Protein 8DA5 (pdb70)

Solvent-accessible surface area: 13567 Å² total

GO terms:
  GO:0005576 extracellular region (C, EXP)
  GO:0141129 symbiont-mediated suppression of host signal transduction pathway via antagonism of host cell surface receptor (P, EXP)

Foldseek 3Di:
DPDPLVVLLVVLLVVLVVLPQDDPVRSVVLVVVVCPSSCRNVSSVVSVVVSVVRPDD/DPVCDPLLVVLLVVLVVLPQDDPVRSVVLVVVVCDVVCSVVSSVVSVVSVVRDDD/DVPDLVVLLVVLVVLLVPLPQDDPVLPLSVVCVVDVVCSVVSSVVSVVSVVRDDD/DPVVLVVLLVVLVVLLVPLPQDDPVLPLSVVCNVDVVCSVVSSVPSCSVVRDPD

B-factor: mean 20.77, std 9.75, range [9.31, 71.79]

Nearest PDB structures (foldseek):
  8da5-assembly1_A  TM=1.018E+00  e=1.956E-06  Staphylococcus aureus
  8da4-assembly1_A  TM=9.895E-01  e=5.343E-06  Staphylococcus aureus
  4zmd-assembly2_B  TM=9.579E-01  e=7.637E-05  Staphylococcus aureus
  8da8-assembly1_B  TM=8.697E-01  e=1.089E-04  synthetic construct
  8da9-assembly1_B  TM=8.741E-01  e=1.379E-04  synthetic construct

Sequence (221 aa):
VDNKFNKEFQNAIYEILHLPNLNEEQRNAFFQSLDDPSQSANLLAEAKKLNDAQAPKVDNFNKEFQNAIYEILHLPNLNEEQRNAFFQSLDDPSQSSANLLAEAKLNDAQAPKAVDNFNKEEFSVAGREEIITLPNLNDPQAFVMSLWDDPSQSSANLLLAEEAKLNDAQAPKVDNKFNKEFSVAGREIITLPNLNDPQAFVMSLWDDPSQSSANLLAEALNDAQAPK

Radius of gyration: 21.19 Å; Cα contacts (8 Å, |Δi|>4): 226; chains: 4; bounding box: 45×52×79 Å

CATH classification: 1.20.5.420

Structure (mmCIF, N/CA/C/O backbone):
data_8DA5
#
_entry.id   8DA5
#
_cell.length_a   38.612
_cell.length_b   41.153
_cell.length_c   160.108
_cell.angle_alpha   90.000
_cell.angle_beta   90.000
_cell.angle_gamma   90.000
#
_symmetry.space_group_name_H-M   'P 21 21 21'
#
loop_
_entity.id
_entity.type
_entity.pdbx_description
1 polymer 'Immunoglobulin G-binding protein A'
2 polymer 'Immunoglobulin G-binding protein A'
3 polymer 'affibody LL1.FIVM'
4 polymer 'affibody LL1.FIVM'
5 non-polymer GLYCEROL
6 water water
#
loop_
_atom_site.group_PDB
_atom_site.id
_atom_site.type_symbol
_atom_site.label_atom_id
_atom_site.label_alt_id
_atom_site.label_comp_id
_atom_site.label_asym_id
_atom_site.label_entity_id
_atom_site.label_seq_id
_atom_site.pdbx_PDB_ins_code
_atom_site.Cartn_x
_atom_site.Cartn_y
_atom_site.Cartn_z
_atom_site.occupancy
_atom_site.B_iso_or_equiv
_atom_site.auth_seq_id
_atom_site.auth_comp_id
_atom_site.auth_asym_id
_atom_site.auth_atom_id
_atom_site.pdbx_PDB_model_num
ATOM 18 N N . VAL A 1 2 ? 24.74990 -3.02100 58.26498 1.000 35.13577 1 VAL A N 1
ATOM 19 C CA . VAL A 1 2 ? 24.77158 -1.81618 57.44617 1.000 40.67021 1 VAL A CA 1
ATOM 20 C C . VAL A 1 2 ? 23.79964 -1.96107 56.29116 1.000 38.44076 1 VAL A C 1
ATOM 21 O O . VAL A 1 2 ? 23.41214 -0.97366 55.68200 1.000 43.98749 1 VAL A O 1
ATOM 34 N N . ASP A 1 3 ? 23.40928 -3.19810 55.99757 1.000 31.85285 2 ASP A N 1
ATOM 35 C CA . ASP A 1 3 ? 22.47363 -3.45450 54.91801 1.000 34.34400 2 ASP A CA 1
ATOM 36 C C . ASP A 1 3 ? 21.11312 -3.87025 55.44385 1.000 28.98118 2 ASP A C 1
ATOM 37 O O . ASP A 1 3 ? 20.30903 -4.44607 54.68166 1.000 29.58954 2 ASP A O 1
ATOM 46 N N . ASN A 1 4 ? 20.82711 -3.60058 56.73730 1.000 18.70442 3 ASN A N 1
ATOM 47 C CA . ASN A 1 4 ? 19.47085 -3.91210 57.14279 1.000 17.92919 3 ASN A CA 1
ATOM 48 C C . ASN A 1 4 ? 18.47808 -2.88911 56.59432 1.000 16.43065 3 ASN A C 1
ATOM 49 O O . ASN A 1 4 ? 18.85780 -1.89885 55.93388 1.000 17.13276 3 ASN A O 1
ATOM 60 N N . LYS A 1 5 ? 17.19254 -3.12936 56.88365 1.000 17.95140 4 LYS A N 1
ATOM 61 C CA . LYS A 1 5 ? 16.13552 -2.25432 56.36282 1.000 19.03679 4 LYS A CA 1
ATOM 62 C C . LYS A 1 5 ? 16.30963 -0.80977 56.83713 1.000 15.89877 4 LYS A C 1
ATOM 63 O O . LYS A 1 5 ? 16.17610 0.13739 56.03363 1.000 16.54426 4 LYS A O 1
ATOM 82 N N . PHE A 1 6 ? 16.62978 -0.62859 58.12138 1.000 15.26535 5 PHE A N 1
ATOM 83 C CA . PHE A 1 6 ? 16.74397 0.70243 58.68929 1.000 14.90851 5 PHE A CA 1
ATOM 84 C C . PHE A 1 6 ? 17.79233 1.48903 57.92728 1.000 13.44923 5 PHE A C 1
ATOM 85 O O . PHE A 1 6 ? 17.57435 2.62411 57.52549 1.000 13.25384 5 PHE A O 1
ATOM 102 N N . ASN A 1 7 ? 18.96447 0.86692 57.75225 1.000 12.83896 6 ASN A N 1
ATOM 103 C CA . ASN A 1 7 ? 20.08722 1.57966 57.15827 1.000 12.71314 6 ASN A CA 1
ATOM 104 C C . ASN A 1 7 ? 19.92708 1.75463 55.64941 1.000 11.76439 6 ASN A C 1
ATOM 105 O O . ASN A 1 7 ? 20.30114 2.80558 55.08596 1.000 12.49273 6 ASN A O 1
ATOM 116 N N . LYS A 1 8 ? 19.40443 0.75390 54.98167 1.000 12.92254 7 LYS A N 1
ATOM 117 C CA . LYS A 1 8 ? 19.13917 0.90433 53.55728 1.000 14.14091 7 LYS A CA 1
ATOM 118 C C . LYS A 1 8 ? 18.12206 1.98986 53.31193 1.000 13.51888 7 LYS A C 1
ATOM 119 O O . LYS A 1 8 ? 18.25966 2.80026 52.36598 1.000 14.24883 7 LYS A O 1
ATOM 138 N N . GLU A 1 9 ? 17.06703 2.05787 54.14004 1.000 14.21553 8 GLU A N 1
ATOM 139 C CA . GLU A 1 9 ? 16.05004 3.08844 53.95407 1.000 14.29272 8 GLU A CA 1
ATOM 140 C C . GLU A 1 9 ? 16.62738 4.48313 54.20417 1.000 12.42318 8 GLU A C 1
ATOM 141 O O . GLU A 1 9 ? 16.29191 5.44022 53.49038 1.000 13.37406 8 GLU A O 1
ATOM 153 N N . PHE A 1 10 ? 17.53060 4.60816 55.17384 1.000 12.19902 9 PHE A N 1
ATOM 154 C CA . PHE A 1 10 ? 18.17613 5.88074 55.46021 1.000 11.60624 9 PHE A CA 1
ATOM 155 C C . PHE A 1 10 ? 19.04404 6.33353 54.25192 1.000 10.97616 9 PHE A C 1
ATOM 156 O O . PHE A 1 10 ? 18.92364 7.43831 53.74447 1.000 10.98710 9 PHE A O 1
ATOM 173 N N . GLN A 1 11 ? 19.91643 5.42850 53.80339 1.000 11.04269 10 GLN A N 1
ATOM 174 C CA . GLN A 1 11 ? 20.77838 5.77751 52.67322 1.000 11.13946 10 GLN A CA 1
ATOM 175 C C . GLN A 1 11 ? 19.96397 6.08612 51.42075 1.000 11.14803 10 GLN A C 1
ATOM 176 O O . GLN A 1 11 ? 20.30364 7.00855 50.65057 1.000 11.61504 10 GLN A O 1
ATOM 190 N N . ASN A 1 12 ? 18.95659 5.26164 51.17852 1.000 11.58080 11 ASN A N 1
ATOM 191 C CA . ASN A 1 12 ? 18.12171 5.47938 49.98142 1.000 11.88261 11 ASN A CA 1
ATOM 192 C C . ASN A 1 12 ? 17.36147 6.79640 50.06023 1.000 10.95695 11 ASN A C 1
ATOM 193 O O . ASN A 1 12 ? 17.21356 7.48145 49.05946 1.000 11.63260 11 ASN A O 1
ATOM 204 N N . ALA A 1 13 ? 16.88321 7.17515 51.25690 1.000 11.66626 12 ALA A N 1
ATOM 205 C CA . ALA A 1 13 ? 16.16740 8.43567 51.38503 1.000 11.36547 12 ALA A CA 1
ATOM 206 C C . ALA A 1 13 ? 17.08098 9.62335 51.10257 1.000 10.41114 12 ALA A C 1
ATOM 207 O O . ALA A 1 13 ? 16.68348 10.57164 50.41277 1.000 11.52762 12 ALA A O 1
ATOM 214 N N . ILE A 1 14 ? 18.33090 9.58682 51.64844 1.000 10.73098 13 ILE A N 1
ATOM 215 C CA . ILE A 1 14 ? 19.27603 10.64645 51.34172 1.000 10.34226 13 ILE A CA 1
ATOM 216 C C . ILE A 1 14 ? 19.42740 10.76890 49.82340 1.000 10.28323 13 ILE A C 1
ATOM 217 O O . ILE A 1 14 ? 19.34887 11.85574 49.22740 1.000 11.55372 13 ILE A O 1
ATOM 233 N N . TYR A 1 15 ? 19.74774 9.65371 49.18970 1.000 10.48027 14 TYR A N 1
ATOM 234 C CA . TYR A 1 15 ? 20.07033 9.65158 47.76008 1.000 10.30072 14 TYR A CA 1
ATOM 235 C C . TYR A 1 15 ? 18.88021 10.09730 46.91878 1.000 11.11347 14 TYR A C 1
ATOM 236 O O . TYR A 1 15 ? 19.03405 10.91726 45.97120 1.000 11.82139 14 TYR A O 1
ATOM 254 N N . GLU A 1 16 ? 17.71098 9.54490 47.20304 1.000 11.25481 15 GLU A N 1
ATOM 255 C CA . GLU A 1 16 ? 16.53672 9.84498 46.38520 1.000 11.10315 15 GLU A CA 1
ATOM 256 C C . GLU A 1 16 ? 16.00110 11.24000 46.62114 1.000 11.84001 15 GLU A C 1
ATOM 257 O O . GLU A 1 16 ? 15.57580 11.91914 45.66849 1.000 12.79763 15 GLU A O 1
ATOM 269 N N . ILE A 1 17 ? 16.06326 11.74308 47.85470 1.000 10.93094 16 ILE A N 1
ATOM 270 C CA . ILE A 1 17 ? 15.64189 13.09889 48.12478 1.000 10.98946 16 ILE A CA 1
ATOM 271 C C . ILE A 1 17 ? 16.55122 14.09291 47.41433 1.000 11.94088 16 ILE A C 1
ATOM 272 O O . ILE A 1 17 ? 16.11115 15.11669 46.87086 1.000 12.85867 16 ILE A O 1
ATOM 288 N N . LEU A 1 18 ? 17.85990 13.78409 47.36559 1.000 11.96593 17 LEU A N 1
ATOM 289 C CA . LEU A 1 18 ? 18.80322 14.62369 46.67268 1.000 12.62708 17 LEU A CA 1
ATOM 290 C C . LEU A 1 18 ? 18.44232 14.74393 45.19153 1.000 12.02037 17 LEU A C 1
ATOM 291 O O . LEU A 1 18 ? 18.66907 15.78773 44.60985 1.000 13.89867 17 LEU A O 1
ATOM 307 N N . HIS A 1 19 ? 17.86574 13.67502 44.58476 1.000 12.68212 18 HIS A N 1
ATOM 308 C CA . HIS A 1 19 ? 17.45657 13.66577 43.19133 1.000 13.42378 18 HIS A CA 1
ATOM 309 C C . HIS A 1 19 ? 16.19105 14.41776 42.88977 1.000 16.25029 18 HIS A C 1
ATOM 310 O O . HIS A 1 19 ? 16.05257 14.88654 41.76806 1.000 18.04600 18 HIS A O 1
ATOM 324 N N . LEU A 1 20 ? 15.22194 14.52238 43.79649 1.000 12.27539 19 LEU A N 1
ATOM 325 C CA . LEU A 1 20 ? 13.88732 15.01449 43.46415 1.000 11.84176 19 LEU A CA 1
ATOM 326 C C . LEU A 1 20 ? 13.94136 16.41784 42.88434 1.000 12.38273 19 LEU A C 1
ATOM 327 O O . LEU A 1 20 ? 14.37752 17.32888 43.54759 1.000 13.37477 19 LEU A O 1
ATOM 343 N N . PRO A 1 21 ? 13.54360 16.63722 41.62551 1.000 12.04745 20 PRO A N 1
ATOM 344 C CA . PRO A 1 21 ? 13.87185 17.92255 41.00003 1.000 12.38987 20 PRO A CA 1
ATOM 345 C C . PRO A 1 21 ? 12.95197 19.04458 41.43697 1.000 11.62372 20 PRO A C 1
ATOM 346 O O . PRO A 1 21 ? 13.31871 20.20546 41.34164 1.000 13.17010 20 PRO A O 1
ATOM 357 N N . ASN A 1 22 ? 11.76276 18.74742 41.96089 1.000 11.49261 21 ASN A N 1
ATOM 358 C CA . ASN A 1 22 ? 10.73252 19.74733 42.19892 1.000 10.65500 21 ASN A CA 1
ATOM 359 C C . ASN A 1 22 ? 10.64934 20.15424 43.67371 1.000 11.45203 21 ASN A C 1
ATOM 360 O O . ASN A 1 22 ? 9.73917 20.86383 44.06689 1.000 13.65102 21 ASN A O 1
ATOM 371 N N . LEU A 1 23 ? 11.61593 19.77623 44.48634 1.000 12.63233 22 LEU A N 1
ATOM 372 C CA . LEU A 1 23 ? 11.78327 20.38965 45.77873 1.000 11.96427 22 LEU A CA 1
ATOM 373 C C . LEU A 1 23 ? 12.54483 21.68384 45.60259 1.000 12.08294 22 LEU A C 1
ATOM 374 O O . LEU A 1 23 ? 13.48837 21.74885 44.81417 1.000 12.38666 22 LEU A O 1
ATOM 390 N N . ASN A 1 24 ? 12.13719 22.70996 46.35163 1.000 11.85948 23 ASN A N 1
ATOM 391 C CA . ASN A 1 24 ? 12.92884 23.92311 46.45674 1.000 11.99574 23 ASN A CA 1
ATOM 392 C C . ASN A 1 24 ? 14.07807 23.71475 47.45465 1.000 11.84572 23 ASN A C 1
ATOM 393 O O . ASN A 1 24 ? 14.20147 22.66652 48.09677 1.000 11.49597 23 ASN A O 1
ATOM 404 N N . GLU A 1 25 ? 14.95542 24.70316 47.53178 1.000 12.29151 24 GLU A N 1
ATOM 405 C CA . GLU A 1 25 ? 16.18679 24.55427 48.30956 1.000 13.04511 24 GLU A CA 1
ATOM 406 C C . GLU A 1 25 ? 15.89457 24.37139 49.79610 1.000 12.31059 24 GLU A C 1
ATOM 407 O O . GLU A 1 25 ? 16.48803 23.51993 50.45619 1.000 11.68084 24 GLU A O 1
ATOM 419 N N . GLU A 1 26 ? 14.99579 25.18292 50.31456 1.000 12.12623 25 GLU A N 1
ATOM 420 C CA . GLU A 1 26 ? 14.63861 25.10868 51.72171 1.000 11.86054 25 GLU A CA 1
ATOM 421 C C . GLU A 1 26 ? 13.98045 23.77086 52.07494 1.000 10.90390 25 GLU A C 1
ATOM 422 O O . GLU A 1 26 ? 14.29378 23.14981 53.09848 1.000 11.60004 25 GLU A O 1
ATOM 434 N N . GLN A 1 27 ? 13.09775 23.28649 51.22447 1.000 10.80009 26 GLN A N 1
ATOM 435 C CA . GLN A 1 27 ? 12.39649 22.03595 51.46577 1.000 10.80737 26 GLN A CA 1
ATOM 436 C C . GLN A 1 27 ? 13.37559 20.89164 51.45130 1.000 10.06668 26 GLN A C 1
ATOM 437 O O . GLN A 1 27 ? 13.27522 19.99341 52.29247 1.000 10.70986 26 GLN A O 1
ATOM 451 N N . ARG A 1 28 ? 14.26499 20.87544 50.46925 1.000 9.77684 27 ARG A N 1
ATOM 452 C CA . ARG A 1 28 ? 15.24384 19.82101 50.39412 1.000 9.73790 27 ARG A CA 1
ATOM 453 C C . ARG A 1 28 ? 16.08206 19.79460 51.68055 1.000 10.21634 27 ARG A C 1
ATOM 454 O O . ARG A 1 28 ? 16.36062 18.72127 52.23828 1.000 10.42589 27 ARG A O 1
ATOM 475 N N . ASN A 1 29 ? 16.57476 20.95846 52.08307 1.000 10.22114 28 ASN A N 1
ATOM 476 C CA . ASN A 1 29 ? 17.38398 21.03663 53.30655 1.000 10.92829 28 ASN A CA 1
ATOM 477 C C . ASN A 1 29 ? 16.61641 20.57035 54.51890 1.000 10.93891 28 ASN A C 1
ATOM 478 O O . ASN A 1 29 ? 17.18783 19.90783 55.38025 1.000 10.93587 28 ASN A O 1
ATOM 489 N N . ALA A 1 30 ? 15.33418 20.90066 54.61835 1.000 10.97501 29 ALA A N 1
ATOM 490 C CA . ALA A 1 30 ? 14.51131 20.45786 55.74073 1.000 11.25448 29 ALA A CA 1
ATOM 491 C C . ALA A 1 30 ? 14.40303 18.94953 55.75731 1.000 10.32241 29 ALA A C 1
ATOM 492 O O . ALA A 1 30 ? 14.45157 18.34645 56.84367 1.000 11.86030 29 ALA A O 1
ATOM 499 N N . PHE A 1 31 ? 14.17857 18.30298 54.61031 1.000 10.43555 30 PHE A N 1
ATOM 500 C CA . PHE A 1 31 ? 14.13566 16.84996 54.58889 1.000 10.34886 30 PHE A CA 1
ATOM 501 C C . PHE A 1 31 ? 15.46833 16.28022 55.05024 1.000 10.03783 30 PHE A C 1
ATOM 502 O O . PHE A 1 31 ? 15.50171 15.30566 55.80413 1.000 11.11685 30 PHE A O 1
ATOM 519 N N . PHE A 1 32 ? 16.60780 16.79506 54.54786 1.000 10.43248 31 PHE A N 1
ATOM 520 C CA . PHE A 1 32 ? 17.90779 16.24287 54.96667 1.000 10.35952 31 PHE A CA 1
ATOM 521 C C . PHE A 1 32 ? 18.07145 16.38629 56.45286 1.000 11.18443 31 PHE A C 1
ATOM 522 O O . PHE A 1 32 ? 18.59188 15.49950 57.12516 1.000 11.36646 31 PHE A O 1
ATOM 539 N N . GLN A 1 33 ? 17.70499 17.53819 57.01339 1.000 11.09068 32 GLN A N 1
ATOM 540 C CA . GLN A 1 33 ? 17.84569 17.72195 58.45628 1.000 11.81508 32 GLN A CA 1
ATOM 541 C C . GLN A 1 33 ? 16.97071 16.77293 59.22412 1.000 12.75307 32 GLN A C 1
ATOM 542 O O . GLN A 1 33 ? 17.38024 16.25399 60.27868 1.000 13.94705 32 GLN A O 1
ATOM 556 N N . SER A 1 34 ? 15.73690 16.56371 58.76895 1.000 12.04823 33 SER A N 1
ATOM 557 C CA . SER A 1 34 ? 14.86702 15.60800 59.40891 1.000 12.64203 33 SER A CA 1
ATOM 558 C C . SER A 1 34 ? 15.43537 14.19520 59.38157 1.000 12.09848 33 SER A C 1
ATOM 559 O O . SER A 1 34 ? 15.30806 13.45272 60.37344 1.000 13.47066 33 SER A O 1
ATOM 567 N N . LEU A 1 35 ? 16.05791 13.78244 58.27277 1.000 11.91931 34 LEU A N 1
ATOM 568 C CA . LEU A 1 35 ? 16.70378 12.48247 58.19127 1.000 12.44115 34 LEU A CA 1
ATOM 569 C C . LEU A 1 35 ? 17.80496 12.35193 59.22808 1.000 12.12421 34 LEU A C 1
ATOM 570 O O . LEU A 1 35 ? 17.94217 11.34042 59.89911 1.000 14.15531 34 LEU A O 1
ATOM 613 N N . ASP A 1 37 ? 18.21457 14.08814 61.99188 1.000 14.90697 36 ASP A N 1
ATOM 614 C CA . ASP A 1 37 ? 17.67414 14.15827 63.36149 1.000 16.68438 36 ASP A CA 1
ATOM 615 C C . ASP A 1 37 ? 17.02269 12.87952 63.76199 1.000 15.61796 36 ASP A C 1
ATOM 616 O O . ASP A 1 37 ? 17.03552 12.53571 64.96877 1.000 18.35272 36 ASP A O 1
ATOM 625 N N . ASP A 1 38 ? 16.38141 12.13792 62.84935 1.000 14.79765 37 ASP A N 1
ATOM 626 C CA . ASP A 1 38 ? 15.69597 10.88856 63.19630 1.000 14.66635 37 ASP A CA 1
ATOM 627 C C . ASP A 1 38 ? 15.74339 9.95071 62.01519 1.000 14.93141 37 ASP A C 1
ATOM 628 O O . ASP A 1 38 ? 14.76698 9.84932 61.23099 1.000 14.83503 37 ASP A O 1
ATOM 637 N N . PRO A 1 39 ? 16.83490 9.18157 61.89470 1.000 14.43946 38 PRO A N 1
ATOM 638 C CA . PRO A 1 39 ? 16.94033 8.26414 60.73618 1.000 15.15539 38 PRO A CA 1
ATOM 639 C C . PRO A 1 39 ? 15.86778 7.19906 60.69731 1.000 13.48172 38 PRO A C 1
ATOM 640 O O . PRO A 1 39 ? 15.61573 6.60361 59.65944 1.000 13.94926 38 PRO A O 1
ATOM 651 N N . SER A 1 40 ? 15.20002 6.88522 61.82024 1.000 13.81977 39 SER A N 1
ATOM 652 C CA . SER A 1 40 ? 14.13052 5.90286 61.82361 1.000 15.27517 39 SER A CA 1
ATOM 653 C C . SER A 1 40 ? 12.95692 6.32491 60.96946 1.000 15.71646 39 SER A C 1
ATOM 654 O O . SER A 1 40 ? 12.15509 5.46549 60.62581 1.000 16.81395 39 SER A O 1
ATOM 662 N N . GLN A 1 41 ? 12.86027 7.61565 60.64570 1.000 14.66505 40 GLN A N 1
ATOM 663 C CA . GLN A 1 41 ? 11.74832 8.13584 59.85808 1.000 15.95411 40 GLN A CA 1
ATOM 664 C C . GLN A 1 41 ? 12.01686 8.19933 58.35347 1.000 14.70454 40 GLN A C 1
ATOM 665 O O . GLN A 1 41 ? 11.21629 8.74580 57.61268 1.000 14.75999 40 GLN A O 1
ATOM 679 N N . SER A 1 42 ? 13.12149 7.57246 57.91135 1.000 14.12212 41 SER A N 1
ATOM 680 C CA . SER A 1 42 ? 13.57897 7.75825 56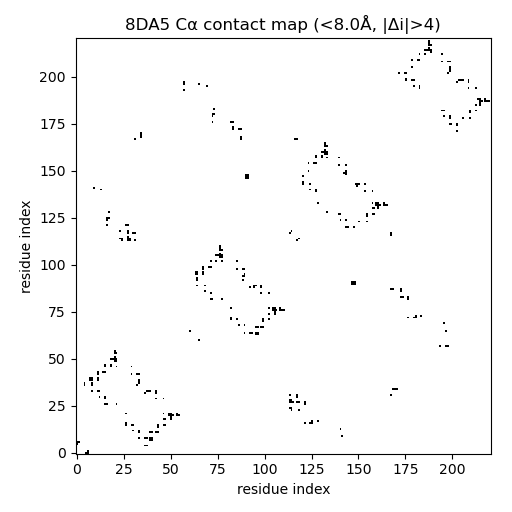.53690 1.000 12.46249 41 SER A CA 1
ATOM 681 C C . SER A 1 42 ? 12.56400 7.36418 55.47900 1.000 12.73732 41 SER A C 1
ATOM 682 O O . SER A 1 42 ? 12.34422 8.11893 54.53224 1.000 13.34806 41 SER A O 1
ATOM 690 N N . ALA A 1 43 ? 11.96036 6.20069 55.59272 1.000 13.92954 42 ALA A N 1
ATOM 691 C CA . ALA A 1 43 ? 11.00598 5.81598 54.57480 1.000 15.82290 42 ALA A CA 1
ATOM 692 C C . ALA A 1 43 ? 9.80060 6.75031 54.53307 1.000 15.80700 42 ALA A C 1
ATOM 693 O O . ALA A 1 43 ? 9.30142 7.11639 53.45010 1.000 15.84476 42 ALA A 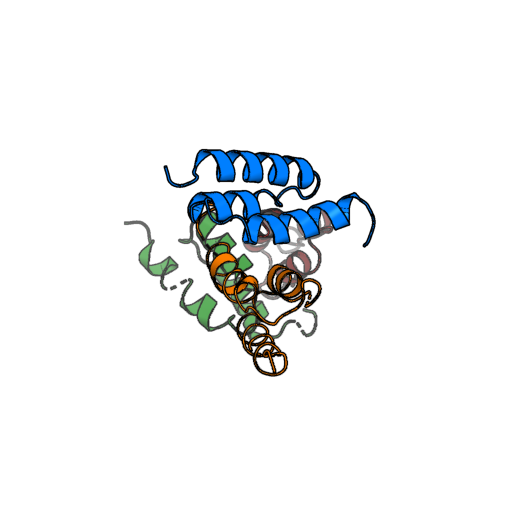O 1
ATOM 700 N N . ASN A 1 44 ? 9.33717 7.17038 55.69993 1.000 15.22009 43 ASN A N 1
ATOM 701 C CA . ASN A 1 44 ? 8.22555 8.09148 55.74927 1.000 16.77095 43 ASN A CA 1
ATOM 702 C C . ASN A 1 44 ? 8.60481 9.44904 55.15404 1.000 14.12022 43 ASN A C 1
ATOM 703 O O . ASN A 1 44 ? 7.81729 10.05131 54.43790 1.000 15.28840 43 ASN A O 1
ATOM 714 N N . LEU A 1 45 ? 9.80000 9.92383 55.44591 1.000 13.16295 44 LEU A N 1
ATOM 715 C CA . LEU A 1 45 ? 10.24026 11.19855 54.92369 1.000 12.32594 44 LEU A CA 1
ATOM 716 C C . LEU A 1 45 ? 10.38423 11.14411 53.40679 1.000 11.84344 44 LEU A C 1
ATOM 717 O O . LEU A 1 45 ? 10.02974 12.08858 52.70252 1.000 12.45630 44 LEU A O 1
ATOM 733 N N . LEU A 1 46 ? 10.94673 10.08065 52.86666 1.000 12.40750 45 LEU A N 1
ATOM 734 C CA . LEU A 1 46 ? 11.03731 9.91903 51.43383 1.000 11.95624 45 LEU A CA 1
ATOM 735 C C . LEU A 1 46 ? 9.65390 9.91172 50.79423 1.000 12.48435 45 LEU A C 1
ATOM 736 O O . LEU A 1 46 ? 9.43801 10.53860 49.74373 1.000 12.58178 45 LEU A O 1
ATOM 752 N N . ALA A 1 47 ? 8.72551 9.18154 51.39790 1.000 12.86888 46 ALA A N 1
ATOM 753 C CA . ALA A 1 47 ? 7.39628 9.14769 50.81503 1.000 13.98710 46 ALA A CA 1
ATOM 754 C C . ALA A 1 47 ? 6.76670 10.53657 50.75659 1.000 14.28655 46 ALA A C 1
ATOM 755 O O . ALA A 1 47 ? 6.11431 10.91660 49.77213 1.000 14.54587 46 ALA A O 1
ATOM 762 N N . GLU A 1 48 ? 6.93732 11.30521 51.82419 1.000 13.26184 47 GLU A N 1
ATOM 763 C CA . GLU A 1 48 ? 6.43714 12.67029 51.93016 1.000 13.99777 47 GLU A CA 1
ATOM 764 C C . GLU A 1 48 ? 7.08177 13.53516 50.86495 1.000 12.49216 47 GLU A C 1
ATOM 765 O O . GLU A 1 48 ? 6.42571 14.31945 50.17007 1.000 13.02052 47 GLU A O 1
ATOM 777 N N . ALA A 1 49 ? 8.40788 13.42421 50.72581 1.000 11.47787 48 ALA A N 1
ATOM 778 C CA . ALA A 1 49 ? 9.12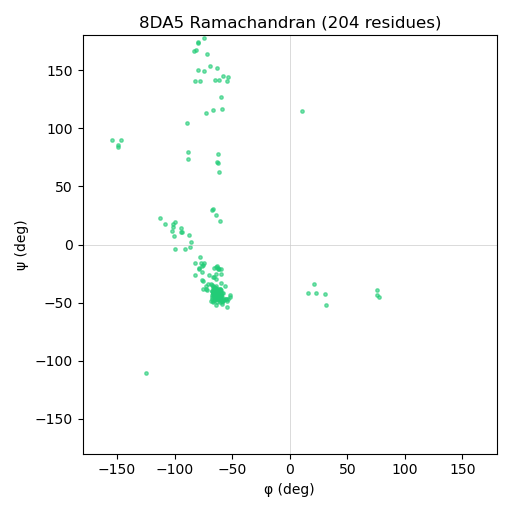323 14.21479 49.74290 1.000 11.79702 48 ALA A CA 1
ATOM 779 C C . ALA A 1 49 ? 8.69908 13.89819 48.30953 1.000 11.34969 48 ALA A C 1
ATOM 780 O O . ALA A 1 49 ? 8.63986 14.81885 47.45738 1.000 12.12972 48 ALA A O 1
ATOM 787 N N . LYS A 1 50 ? 8.51674 12.63501 48.00387 1.000 12.47569 49 LYS A N 1
ATOM 788 C CA . LYS A 1 50 ? 8.07718 12.25081 46.66204 1.000 13.12231 49 LYS A CA 1
ATOM 789 C C . LYS A 1 50 ? 6.70204 12.81661 46.32013 1.000 13.27997 49 LYS A C 1
ATOM 790 O O . LYS A 1 50 ? 6.51526 13.29045 45.18626 1.000 14.07625 49 LYS A O 1
ATOM 809 N N . LYS A 1 51 ? 5.78266 12.79999 47.27947 1.000 12.84974 50 LYS A N 1
ATOM 810 C CA . LYS A 1 51 ? 4.47982 13.38706 47.03789 1.000 13.59046 50 LYS A CA 1
ATOM 811 C C . LYS A 1 51 ? 4.57629 14.88424 46.78568 1.000 13.55947 50 LYS A C 1
ATOM 812 O O . LYS A 1 51 ? 3.91180 15.42925 45.88340 1.000 14.80579 50 LYS A O 1
ATOM 831 N N . LEU A 1 52 ? 5.38336 15.57294 47.58917 1.000 12.50162 51 LEU A N 1
ATOM 832 C CA . LEU A 1 52 ? 5.53935 16.99959 47.45246 1.000 12.04375 51 LEU A CA 1
ATOM 833 C C . LEU A 1 52 ? 6.18109 17.33309 46.12125 1.000 12.00779 51 LEU A C 1
ATOM 834 O O . LEU A 1 52 ? 5.80819 18.29233 45.44276 1.000 11.73102 51 LEU A O 1
ATOM 850 N N . ASN A 1 53 ? 7.20248 16.56324 45.74143 1.000 12.13743 52 ASN A N 1
ATOM 851 C CA . ASN A 1 53 ? 7.80894 16.71824 44.42952 1.000 11.74673 52 ASN A CA 1
ATOM 852 C C . ASN A 1 53 ? 6.78614 16.67142 43.30695 1.000 12.33331 52 ASN A C 1
ATOM 853 O O . ASN A 1 53 ? 6.81312 17.48548 42.38029 1.000 13.23192 52 ASN A O 1
ATOM 864 N N . ASP A 1 54 ? 5.89212 15.72190 43.37861 1.000 14.03312 53 ASP A N 1
ATOM 865 C CA . ASP A 1 54 ? 4.90276 15.62862 42.30731 1.000 16.07044 53 ASP A CA 1
ATOM 866 C C . ASP A 1 54 ? 3.87730 16.78175 42.36771 1.000 15.54113 53 ASP A C 1
ATOM 867 O O . ASP A 1 54 ? 3.44687 17.32622 41.33893 1.000 16.95426 53 ASP A O 1
ATOM 876 N N . ALA A 1 55 ? 3.54288 17.22792 43.59396 1.000 15.06997 54 ALA A N 1
ATOM 877 C CA . ALA A 1 55 ? 2.65972 18.38078 43.71755 1.000 14.50914 54 ALA A CA 1
ATOM 878 C C . ALA A 1 55 ? 3.26786 19.65260 43.15018 1.000 14.77905 54 ALA A C 1
ATOM 879 O O . ALA A 1 55 ? 2.53969 20.530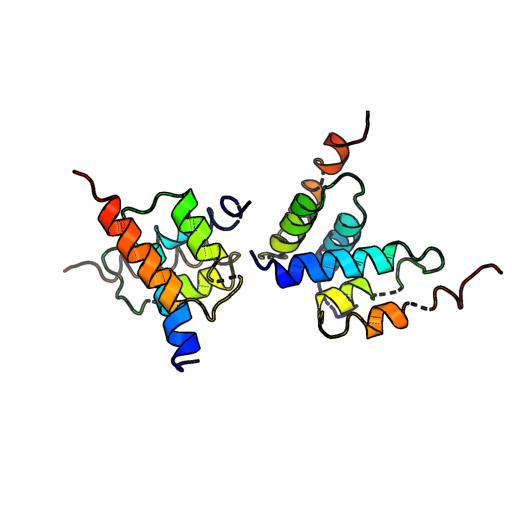09 42.67192 1.000 16.25647 54 ALA A O 1
ATOM 886 N N . GLN A 1 56 ? 4.57549 19.78412 43.17027 1.000 13.08806 55 GLN A N 1
ATOM 887 C CA . GLN A 1 56 ? 5.24934 20.98950 42.72859 1.000 13.09266 55 GLN A CA 1
ATOM 888 C C . GLN A 1 56 ? 5.85153 20.84680 41.30377 1.000 12.85802 55 GLN A C 1
ATOM 889 O O . GLN A 1 56 ? 6.73137 21.62696 40.92147 1.000 13.73365 55 GLN A O 1
ATOM 903 N N . ALA A 1 57 ? 5.40232 19.85804 40.53508 1.000 14.45718 56 ALA A N 1
ATOM 904 C CA . ALA A 1 57 ? 5.83018 19.74607 39.14774 1.000 15.54244 56 ALA A CA 1
ATOM 905 C C . ALA A 1 57 ? 5.40874 20.98768 38.36791 1.000 15.63700 56 ALA A C 1
ATOM 906 O O . ALA A 1 57 ? 4.27944 21.47731 38.58616 1.000 16.99345 56 ALA A O 1
ATOM 913 N N . PRO A 1 58 ? 6.21877 21.50070 37.44043 1.000 15.23938 57 PRO A N 1
ATOM 914 C CA . PRO A 1 58 ? 5.74223 22.58670 36.59467 1.000 18.07200 57 PRO A CA 1
ATOM 915 C C . PRO A 1 58 ? 4.44668 22.20257 35.89816 1.000 19.03458 57 PRO A C 1
ATOM 916 O O . PRO A 1 58 ? 4.26450 21.06997 35.46200 1.000 21.01882 57 PRO A O 1
ATOM 927 N N . LYS A 1 59 ? 3.55459 23.16797 35.80738 1.000 24.36092 58 LYS A N 1
ATOM 928 C CA . LYS A 1 59 ? 2.26402 22.99151 35.13334 1.000 29.63114 58 LYS A CA 1
ATOM 929 C C . LYS A 1 59 ? 1.87678 24.26470 34.38876 1.000 36.59978 58 LYS A C 1
ATOM 930 O O . LYS A 1 59 ? 0.80825 24.32047 33.78387 1.000 41.73167 58 LYS A O 1
ATOM 966 N N . VAL B 2 2 ? 45.28140 15.92077 77.41089 1.000 24.51341 1 VAL C N 1
ATOM 967 C CA . VAL B 2 2 ? 44.41504 15.75281 76.26637 1.000 25.70998 1 VAL C CA 1
ATOM 968 C C . VAL B 2 2 ? 45.03703 14.73239 75.31438 1.000 23.95982 1 VAL C C 1
ATOM 969 O O . VAL B 2 2 ? 46.26986 14.68766 75.13565 1.000 20.81860 1 VAL C O 1
ATOM 982 N N . ASP B 2 3 ? 44.18453 13.89881 74.71333 1.000 27.51799 2 ASP C N 1
ATOM 983 C CA . ASP B 2 3 ? 44.65515 12.92654 73.71294 1.000 22.75800 2 ASP C CA 1
ATOM 984 C C . ASP B 2 3 ? 45.32929 13.65013 72.54069 1.000 20.66633 2 ASP C C 1
ATOM 985 O O . ASP B 2 3 ? 44.76969 14.59704 71.96976 1.000 19.87501 2 ASP C O 1
ATOM 994 N N . ASN B 2 4 ? 46.54394 13.23068 72.23334 1.000 20.34687 3 ASN C N 1
ATOM 995 C CA . ASN B 2 4 ? 47.35676 13.85207 71.15973 1.000 24.13836 3 ASN C CA 1
ATOM 996 C C . ASN B 2 4 ? 46.70904 13.74842 69.79291 1.000 26.38888 3 ASN C C 1
ATOM 997 O O . ASN B 2 4 ? 47.15013 14.39831 68.85114 1.000 27.51716 3 ASN C O 1
ATOM 1035 N N . PHE B 2 6 ? 44.04270 15.04613 69.11095 1.000 24.95079 5 PHE C N 1
ATOM 1036 C CA . PHE B 2 6 ? 43.52924 16.40843 68.92524 1.000 23.73691 5 PHE C CA 1
ATOM 1037 C C . PHE B 2 6 ? 44.70291 17.36698 68.87208 1.000 25.14191 5 PHE C C 1
ATOM 1038 O O . PHE B 2 6 ? 45.40625 17.54108 69.86666 1.000 25.31251 5 PHE C O 1
ATOM 1055 N N . ASN B 2 7 ? 44.92444 18.02216 67.73635 1.000 24.17974 6 ASN C N 1
ATOM 1056 C CA . ASN B 2 7 ? 46.03698 18.95420 67.67753 1.000 23.60703 6 ASN C CA 1
ATOM 1057 C C . ASN B 2 7 ? 45.69969 20.19315 68.51225 1.000 20.02613 6 ASN C C 1
ATOM 1058 O O . ASN B 2 7 ? 44.55136 20.45866 68.87445 1.000 20.74149 6 ASN C O 1
ATOM 1069 N N . LYS B 2 8 ? 46.74984 20.95072 68.81475 1.000 22.06517 7 LYS C N 1
ATOM 1070 C CA . LYS B 2 8 ? 46.62419 22.07585 69.73113 1.000 22.13013 7 LYS C CA 1
ATOM 1071 C C . LYS B 2 8 ? 45.66266 23.12739 69.21686 1.000 20.34559 7 LYS C C 1
ATOM 1072 O O . LYS B 2 8 ? 44.89063 23.68516 70.00236 1.000 20.58126 7 LYS C O 1
ATOM 1076 N N . GLU B 2 9 ? 45.72491 23.46767 67.92486 1.000 21.12938 8 GLU C N 1
ATOM 1077 C CA . GLU B 2 9 ? 44.85357 24.49801 67.37911 1.000 20.75754 8 GLU C CA 1
ATOM 1078 C C . GLU B 2 9 ? 43.38068 24.09265 67.44023 1.000 18.31884 8 GLU C C 1
ATOM 1079 O O . GLU B 2 9 ? 42.50769 24.94622 67.67807 1.000 18.23797 8 GLU C O 1
ATOM 1091 N N . PHE B 2 10 ? 43.09230 22.81075 67.24556 1.000 16.92778 9 PHE C N 1
ATOM 1092 C CA . PHE B 2 10 ? 41.72185 22.30538 67.34376 1.000 15.97100 9 PHE C CA 1
ATOM 1093 C C . PHE B 2 10 ? 41.20106 22.39442 68.77149 1.000 16.28904 9 PHE C C 1
ATOM 1094 O O . PHE B 2 10 ? 40.09658 22.91246 69.00801 1.000 14.37139 9 PHE C O 1
ATOM 1111 N N . GLN B 2 11 ? 41.99673 21.90910 69.73143 1.000 16.08928 10 GLN C N 1
ATOM 1112 C CA . GLN B 2 11 ? 41.65453 22.03669 71.14913 1.000 16.79009 10 GLN C CA 1
ATOM 1113 C C . GLN B 2 11 ? 41.38088 23.47876 71.51646 1.000 15.66470 10 GLN C C 1
ATOM 1114 O O . GLN B 2 11 ? 40.43361 23.78232 72.22587 1.000 15.19361 10 GLN C O 1
ATOM 1128 N N . ASN B 2 12 ? 42.27220 24.37355 71.07148 1.000 14.95539 11 ASN C N 1
ATOM 1129 C CA . ASN B 2 12 ? 42.17253 25.78617 71.39788 1.000 15.67375 11 ASN C CA 1
ATOM 1130 C C . ASN B 2 12 ? 40.91166 26.39643 70.84136 1.000 14.52320 11 ASN C C 1
ATOM 1131 O O . ASN B 2 12 ? 40.25727 27.20561 71.49478 1.000 15.01062 11 ASN C O 1
ATOM 1142 N N . ALA B 2 13 ? 40.57199 26.04786 69.60283 1.000 13.83708 12 ALA C N 1
ATOM 1143 C CA . ALA B 2 13 ? 39.37787 26.62755 69.00732 1.000 13.74903 12 ALA C CA 1
ATOM 1144 C C . ALA B 2 13 ? 38.11985 26.16533 69.73919 1.000 12.24257 12 ALA C C 1
ATOM 1145 O O . ALA B 2 13 ? 37.20863 26.95143 69.97334 1.000 13.19138 12 ALA C O 1
ATOM 1152 N N . ILE B 2 14 ? 38.05847 24.88426 70.08721 1.000 12.18014 13 ILE C N 1
ATOM 1153 C CA . ILE B 2 14 ? 36.88451 24.39725 70.81416 1.000 12.68068 13 ILE C CA 1
ATOM 1154 C C . ILE B 2 14 ? 36.76450 25.13518 72.13304 1.000 12.80840 13 ILE C C 1
ATOM 1155 O O . ILE B 2 14 ? 35.67387 25.62617 72.50591 1.000 12.10385 13 ILE C O 1
ATOM 1171 N N . TYR B 2 15 ? 37.88910 25.19974 72.88068 1.000 11.88945 14 TYR C N 1
ATOM 1172 C CA . TYR B 2 15 ? 37.82160 25.78325 74.19255 1.000 13.00895 14 TYR C CA 1
ATOM 1173 C C . TYR B 2 15 ? 37.50894 27.26723 74.17306 1.000 12.42216 14 TYR C C 1
ATOM 1174 O O . TYR B 2 15 ? 36.69065 27.75081 74.95118 1.000 12.64624 14 TYR C O 1
ATOM 1192 N N . GLU B 2 16 ? 38.12415 28.00012 73.21418 1.000 12.29733 15 GLU C N 1
ATOM 1193 C CA . GLU B 2 16 ? 37.87968 29.43329 73.15158 1.000 12.90698 15 GLU C CA 1
ATOM 1194 C C . GLU B 2 16 ? 36.46108 29.73711 72.63996 1.000 11.64884 15 GLU C C 1
ATOM 1195 O O . GLU B 2 16 ? 35.83398 30.70171 73.10520 1.000 12.79375 15 GLU C O 1
ATOM 1207 N N . ILE B 2 17 ? 35.97327 28.96583 71.64773 1.000 12.15132 16 ILE C N 1
ATOM 1208 C CA . ILE B 2 17 ? 34.61134 29.19986 71.15469 1.000 11.60045 16 ILE C CA 1
ATOM 1209 C C . ILE B 2 17 ? 33.58584 28.93067 72.25100 1.000 11.88412 16 ILE C C 1
ATOM 1210 O O . ILE B 2 17 ? 32.61864 29.65849 72.37708 1.000 12.27637 16 ILE C O 1
ATOM 1226 N N . LEU B 2 18 ? 33.82246 27.89613 73.07974 1.000 12.38837 17 LEU C N 1
ATOM 1227 C CA . LEU B 2 18 ? 32.96327 27.65220 74.22333 1.000 14.48023 17 LEU C CA 1
ATOM 1228 C C . LEU B 2 18 ? 32.88835 28.88209 75.12031 1.000 14.26213 17 LEU C C 1
ATOM 1229 O O . LEU B 2 18 ? 31.82401 29.12839 75.72651 1.000 15.99741 17 LEU C O 1
ATOM 1245 N N . HIS B 2 19 ? 34.00265 29.64113 75.26089 1.000 13.53706 18 HIS C N 1
ATOM 1246 C CA . HIS B 2 19 ? 34.07436 30.79889 76.14059 1.000 15.24876 18 HIS C CA 1
ATOM 1247 C C . HIS B 2 19 ? 33.49734 32.09335 75.55127 1.000 15.51569 18 HIS C C 1
ATOM 1248 O O . HIS B 2 19 ? 33.18168 32.99917 76.29727 1.000 22.39293 18 HIS C O 1
ATOM 1262 N N . LEU B 2 20 ? 33.27963 32.21018 74.25291 1.000 12.01428 19 LEU C N 1
ATOM 1263 C CA . LEU B 2 20 ? 32.90579 33.50281 73.65255 1.000 12.27653 19 LEU C CA 1
ATOM 1264 C C . LEU B 2 20 ? 31.52283 33.88836 74.16848 1.000 11.39038 19 LEU C C 1
ATOM 1265 O O . LEU B 2 20 ? 30.55823 33.22610 73.82907 1.000 13.16644 19 LEU C O 1
ATOM 1281 N N . PRO B 2 21 ? 31.36429 34.97152 74.92372 1.000 12.01353 20 PRO C N 1
ATOM 1282 C CA . PRO B 2 21 ? 30.09250 35.17665 75.60704 1.000 12.77416 20 PRO C CA 1
ATOM 1283 C C . PRO B 2 21 ? 29.00941 35.71862 74.71533 1.000 11.73289 20 PRO C C 1
ATOM 1284 O O . PRO B 2 21 ? 27.83016 35.56072 75.05452 1.000 12.68511 20 PRO C O 1
ATOM 1295 N N . ASN B 2 22 ? 29.32088 36.34375 73.59160 1.000 11.02038 21 ASN C N 1
ATOM 1296 C CA . ASN B 2 22 ? 28.34110 37.05719 72.81787 1.000 10.72204 21 ASN C CA 1
ATOM 1297 C C . ASN B 2 22 ? 27.85092 36.24921 71.61384 1.000 10.61592 21 ASN C C 1
ATOM 1298 O O . ASN B 2 22 ? 27.07509 36.78975 70.81257 1.000 11.32338 21 ASN C O 1
ATOM 1309 N N . LEU B 2 23 ? 28.21497 34.99101 71.47560 1.000 10.99330 22 LEU C N 1
ATOM 1310 C CA . LEU B 2 23 ? 27.55682 34.11135 70.52190 1.000 9.41206 22 LEU C CA 1
ATOM 1311 C C . LEU B 2 23 ? 26.23229 33.67853 71.11691 1.000 10.54627 22 LEU C C 1
ATOM 1312 O O . LEU B 2 23 ? 26.15345 33.37536 72.31326 1.000 11.74403 22 LEU C O 1
ATOM 1328 N N . ASN B 2 24 ? 25.17783 33.60262 70.27899 1.000 9.96755 23 ASN C N 1
ATOM 1329 C CA . ASN B 2 24 ? 23.96234 32.93370 70.68044 1.000 10.51847 23 ASN C CA 1
ATOM 1330 C C . ASN B 2 24 ? 24.14610 31.41606 70.53511 1.000 10.67054 23 ASN C C 1
ATOM 1331 O O . ASN B 2 24 ? 25.17240 30.92746 70.06738 1.000 10.45864 23 ASN C O 1
ATOM 1342 N N . GLU B 2 25 ? 23.13253 30.67250 70.98868 1.000 10.63834 24 GLU C N 1
ATOM 1343 C CA . GLU B 2 25 ? 23.23723 29.21821 71.06410 1.000 12.46477 24 GLU C CA 1
ATOM 1344 C C . GLU B 2 25 ? 23.41052 28.59231 69.67839 1.000 11.40609 24 GLU C C 1
ATOM 1345 O O . GLU B 2 25 ? 24.22269 27.69281 69.50150 1.000 11.80847 24 GLU C O 1
ATOM 1357 N N . GLU B 2 26 ? 22.64756 29.06853 68.71243 1.000 11.44571 25 GLU C N 1
ATOM 1358 C CA . GLU B 2 26 ? 22.69145 28.50387 67.35119 1.000 12.05721 25 GLU C CA 1
ATOM 1359 C C . GLU B 2 26 ? 24.03067 28.80332 66.72259 1.000 11.71368 25 GLU C C 1
ATOM 1360 O O . GLU B 2 26 ? 24.60343 27.96199 66.00849 1.000 12.24328 25 GLU C O 1
ATOM 1372 N N . GLN B 2 27 ? 24.50787 30.02146 66.88225 1.000 10.61814 26 GLN C N 1
ATOM 1373 C CA . GLN B 2 27 ? 25.82477 30.39454 66.35040 1.000 10.27845 26 GLN C CA 1
ATOM 1374 C C . GLN B 2 27 ? 26.92907 29.53768 66.92086 1.000 10.42780 26 GLN C C 1
ATOM 1375 O O . GLN B 2 27 ? 27.79521 29.06581 66.18791 1.000 10.77389 26 GLN C O 1
ATOM 1389 N N . ARG B 2 28 ? 26.96222 29.37090 68.22129 1.000 10.36775 27 ARG C N 1
ATOM 1390 C CA . ARG B 2 28 ? 27.97724 28.56707 68.84133 1.000 10.44620 27 ARG C CA 1
ATOM 1391 C C . ARG B 2 28 ? 27.91130 27.13681 68.33855 1.000 9.71792 27 ARG C C 1
ATOM 1392 O O . ARG B 2 28 ? 28.95151 26.54659 68.02131 1.000 10.27439 27 ARG C O 1
ATOM 1413 N N . ASN B 2 29 ? 26.72449 26.57986 68.26237 1.000 10.84614 28 ASN C N 1
ATOM 1414 C CA . ASN B 2 29 ? 26.56164 25.22981 67.74829 1.000 11.78983 28 ASN C CA 1
ATOM 1415 C C . ASN B 2 29 ? 27.04262 25.11041 66.31509 1.000 11.34530 28 ASN C C 1
ATOM 1416 O O . ASN B 2 29 ? 27.59049 24.08480 65.94075 1.000 12.30188 28 ASN C O 1
ATOM 1427 N N . ALA B 2 30 ? 26.80293 26.14094 65.48433 1.000 11.15084 29 ALA C N 1
ATOM 1428 C CA . ALA B 2 30 ? 27.29414 26.11729 64.08809 1.000 11.57634 29 ALA C CA 1
ATOM 1429 C C . ALA B 2 30 ? 28.80039 26.04170 64.06441 1.000 10.75147 29 ALA C C 1
ATOM 1430 O O . ALA B 2 30 ? 29.37337 25.35390 63.22351 1.000 12.03946 29 ALA C O 1
ATOM 1437 N N . PHE B 2 31 ? 29.46464 26.78998 64.92200 1.000 10.17565 30 PHE C N 1
ATOM 1438 C CA . PHE B 2 31 ? 30.91706 26.67537 64.94213 1.000 10.49750 30 PHE C CA 1
ATOM 1439 C C . PHE B 2 31 ? 31.37859 25.30585 65.37068 1.000 9.70180 30 PHE C C 1
ATOM 1440 O O . PHE B 2 31 ? 32.34269 24.76281 64.83080 1.000 10.56358 30 PHE C O 1
ATOM 1457 N N . PHE B 2 32 ? 30.69762 24.69064 66.36406 1.000 10.00461 31 PHE C N 1
ATOM 1458 C CA . PHE B 2 32 ? 31.06915 23.33155 66.73047 1.000 9.71343 31 PHE C CA 1
ATOM 1459 C C . PHE B 2 32 ? 30.83556 22.36658 65.57198 1.000 9.63529 31 PHE C C 1
ATOM 1460 O O . PHE B 2 32 ? 31.64987 21.48195 65.34721 1.000 10.91948 31 PHE C O 1
ATOM 1477 N N . GLN B 2 33 ? 29.73430 22.51583 64.84384 1.000 10.38675 32 GLN C N 1
ATOM 1478 C CA . GLN B 2 33 ? 29.50140 21.69405 63.65198 1.000 11.70364 32 GLN C CA 1
ATOM 1479 C C . GLN B 2 33 ? 30.64228 21.83942 62.65822 1.000 11.33384 32 GLN C C 1
ATOM 1480 O O . GLN B 2 33 ? 31.12424 20.85600 62.09287 1.000 12.16781 32 GLN C O 1
ATOM 1494 N N . SER B 2 34 ? 31.03172 23.06388 62.39139 1.000 10.94245 33 SER C N 1
ATOM 1495 C CA . SER B 2 34 ? 32.08425 23.31409 61.41784 1.000 11.45028 33 SER C CA 1
ATOM 1496 C C . SER B 2 34 ? 33.40780 22.72288 61.85843 1.000 11.27364 33 SER C C 1
ATOM 1497 O O . SER B 2 34 ? 34.17611 22.21720 61.04175 1.000 12.72035 33 SER C O 1
ATOM 1505 N N . LEU B 2 35 ? 33.69950 22.77492 63.16178 1.000 11.78320 34 LEU C N 1
ATOM 1506 C CA . LEU B 2 35 ? 34.85909 22.14148 63.66554 1.000 12.18207 34 LEU C CA 1
ATOM 1507 C C . LEU B 2 35 ? 34.84646 20.63677 63.51219 1.000 12.33232 34 LEU C C 1
ATOM 1508 O O . LEU B 2 35 ? 35.87654 20.05862 63.16563 1.000 14.19690 34 LEU C O 1
ATOM 1551 N N . ASP B 2 37 ? 33.13967 19.07135 61.24724 1.000 13.88395 36 ASP C N 1
ATOM 1552 C CA . ASP B 2 37 ? 33.18430 18.86445 59.78631 1.000 14.80840 36 ASP C CA 1
ATOM 1553 C C . ASP B 2 37 ? 34.59138 18.87674 59.23874 1.000 16.92532 36 ASP C C 1
ATOM 1554 O O . ASP B 2 37 ? 34.93745 18.07721 58.35515 1.000 18.12153 36 ASP C O 1
ATOM 1563 N N . ASP B 2 38 ? 35.39702 19.81888 59.71499 1.000 15.88560 37 ASP C N 1
ATOM 1564 C CA . ASP B 2 38 ? 36.73227 20.00054 59.15611 1.000 15.25566 37 ASP C CA 1
ATOM 1565 C C . ASP B 2 38 ? 37.64561 20.62347 60.17969 1.000 15.39368 37 ASP C C 1
ATOM 1566 O O . ASP B 2 38 ? 37.79714 21.84236 60.23100 1.000 15.61022 37 ASP C O 1
ATOM 1575 N N . PRO B 2 39 ? 38.32521 19.80150 60.98433 1.000 16.13806 38 PRO C N 1
ATOM 1576 C CA . PRO B 2 39 ? 39.23397 20.34490 62.00712 1.000 17.12624 38 PRO C CA 1
ATOM 1577 C C . PRO B 2 39 ? 40.35080 21.18755 61.43613 1.000 17.93766 38 PRO C C 1
ATOM 1578 O O . PRO B 2 39 ? 40.92234 22.01766 62.13870 1.000 17.97104 38 PRO C O 1
ATOM 1589 N N . SER B 2 40 ? 40.67322 21.01034 60.15342 1.000 17.33495 39 SER C N 1
ATOM 1590 C CA . SER B 2 40 ? 41.74937 21.80143 59.56173 1.000 19.62867 39 SER C CA 1
ATOM 1591 C C . SER B 2 40 ? 41.40651 23.27778 59.50372 1.000 18.48303 39 SER C C 1
ATOM 1592 O O . SER B 2 40 ? 42.32494 24.10403 59.37469 1.000 21.08643 39 SER C O 1
ATOM 1600 N N . GLN B 2 41 ? 40.12689 23.61468 59.58620 1.000 17.58258 40 GLN C N 1
ATOM 1601 C CA . GLN B 2 41 ? 39.64804 24.98623 59.55607 1.000 18.00501 40 GLN C CA 1
ATOM 1602 C C . GLN B 2 41 ? 39.62177 25.63998 60.93480 1.000 15.72042 40 GLN C C 1
ATOM 1603 O O . GLN B 2 41 ? 39.13454 26.75565 61.05783 1.000 16.19520 40 GLN C O 1
ATOM 1617 N N . SER B 2 42 ? 40.18366 24.99189 61.97056 1.000 15.27381 41 SER C N 1
ATOM 1618 C CA A SER B 2 42 ? 40.05601 25.47584 63.35586 0.550 15.54063 41 SER C CA 1
ATOM 1619 C CA B SER B 2 42 ? 40.01738 25.48358 63.34397 0.450 16.05565 41 SER C CA 1
ATOM 1620 C C . SER B 2 42 ? 40.45903 26.93722 63.52188 1.000 15.69886 41 SER C C 1
ATOM 1621 O O . SER B 2 42 ? 39.75788 27.71626 64.14880 1.000 15.95755 41 SER C O 1
ATOM 1636 N N . ALA B 2 43 ? 41.63347 27.31497 62.99800 1.000 18.40873 42 ALA C N 1
ATOM 1637 C CA . ALA B 2 43 ? 42.09369 28.69244 63.14721 1.000 18.87410 42 ALA C CA 1
ATOM 1638 C C . ALA B 2 43 ? 41.15963 29.69585 62.46473 1.000 18.87673 42 ALA C C 1
ATOM 1639 O O . ALA B 2 43 ? 40.82854 30.75039 63.03908 1.000 19.65863 42 ALA C O 1
ATOM 1646 N N . ASN B 2 44 ? 40.74444 29.41498 61.23662 1.000 20.04884 43 ASN C N 1
ATOM 1647 C CA . ASN B 2 44 ? 39.81330 30.30887 60.55074 1.000 18.16888 43 ASN C CA 1
ATOM 1648 C C . ASN B 2 44 ? 38.50445 30.41012 61.29876 1.000 16.06505 43 ASN C C 1
ATOM 1649 O O . ASN B 2 44 ? 37.91127 31.49445 61.38534 1.000 16.21303 43 ASN C O 1
ATOM 1660 N N . LEU B 2 45 ? 38.00695 29.28400 61.82312 1.000 14.77887 44 LEU C N 1
ATOM 1661 C CA . LEU B 2 45 ? 36.71804 29.30293 62.49111 1.000 14.47829 44 LEU C CA 1
ATOM 1662 C C . LEU B 2 45 ? 36.78727 30.11238 63.79775 1.000 13.25645 44 LEU C C 1
ATOM 1663 O O . LEU B 2 45 ? 35.84904 30.84489 64.11138 1.000 13.93125 44 LEU C O 1
ATOM 1679 N N . LEU B 2 46 ? 37.89916 29.97125 64.56325 1.000 14.52194 45 LEU C N 1
ATOM 1680 C CA . LEU B 2 46 ? 38.03993 30.75756 65.76726 1.000 14.67743 45 LEU C CA 1
ATOM 1681 C C . LEU B 2 46 ? 38.08356 32.24017 65.43644 1.000 14.40693 45 LEU C C 1
ATOM 1682 O O . LEU B 2 46 ? 37.47137 33.06353 66.11411 1.000 14.08921 45 LEU C O 1
ATOM 1698 N N . ALA B 2 47 ? 38.79357 32.60082 64.37419 1.000 15.45472 46 ALA C N 1
ATOM 1699 C CA . ALA B 2 47 ? 38.84907 34.00231 63.97810 1.000 16.00662 46 ALA C CA 1
ATOM 1700 C C . ALA B 2 47 ? 37.47908 34.52445 63.58924 1.000 14.68668 46 ALA C C 1
ATOM 1701 O O . ALA B 2 47 ? 37.11473 35.63672 63.95631 1.000 16.60012 46 ALA C O 1
ATOM 1708 N N . GLU B 2 48 ? 36.69704 33.73101 62.83768 1.000 14.66668 47 GLU C N 1
ATOM 1709 C CA . GLU B 2 48 ? 35.34932 34.12613 62.45676 1.000 14.45036 47 GLU C CA 1
ATOM 1710 C C . GLU B 2 48 ? 34.44385 34.26878 63.68680 1.000 12.83362 47 GLU C C 1
ATOM 1711 O O . GLU B 2 48 ? 33.69313 35.23778 63.80160 1.000 14.07988 47 GLU C O 1
ATOM 1723 N N . ALA B 2 49 ? 34.54486 33.33998 64.62671 1.000 13.03008 48 ALA C N 1
ATOM 1724 C CA . ALA B 2 49 ? 33.70192 33.36648 65.79406 1.000 12.21580 48 ALA C CA 1
ATOM 1725 C C . ALA B 2 49 ? 34.06765 34.57962 66.64032 1.000 12.46586 48 ALA C C 1
ATOM 1726 O O . ALA B 2 49 ? 33.16923 35.20227 67.21964 1.000 12.64368 48 ALA C O 1
ATOM 1760 N N . LYS B 2 51 ? 35.26206 37.47094 65.64408 1.000 14.54757 50 LYS C N 1
ATOM 1761 C CA . LYS B 2 51 ? 34.70210 38.66092 65.00984 1.000 16.03683 50 LYS C CA 1
ATOM 1762 C C . LYS B 2 51 ? 33.20447 38.80203 65.23954 1.000 14.67270 50 LYS C C 1
ATOM 1763 O O . LYS B 2 51 ? 32.70769 39.87889 65.51435 1.000 15.61776 50 LYS C O 1
ATOM 1782 N N . LEU B 2 52 ? 32.47500 37.68668 65.14267 1.000 13.57258 51 LEU C N 1
ATOM 1783 C CA . LEU B 2 52 ? 31.04207 37.71411 65.37147 1.000 12.61505 51 LEU C CA 1
ATOM 1784 C C . LEU B 2 52 ? 30.73094 38.05455 66.84313 1.000 11.99111 51 LEU C C 1
ATOM 1785 O O . LEU B 2 52 ? 29.82201 38.84394 67.13241 1.000 12.91227 51 LEU C O 1
ATOM 1801 N N . ASN B 2 53 ? 31.49045 37.44203 67.75322 1.000 12.34095 52 ASN C N 1
ATOM 1802 C CA . ASN B 2 53 ? 31.35201 37.75257 69.16201 1.000 12.84875 52 ASN C CA 1
ATOM 1803 C C . ASN B 2 53 ? 31.49805 39.23585 69.42072 1.000 13.64343 52 ASN C C 1
ATOM 1804 O O . ASN B 2 53 ? 30.68212 39.85818 70.13669 1.000 14.28493 52 ASN C O 1
ATOM 1815 N N . ASP B 2 54 ? 32.55323 39.83013 68.85778 1.000 14.21615 53 ASP C N 1
ATOM 1816 C CA . ASP B 2 54 ? 32.77586 41.25520 69.10452 1.000 16.10696 53 ASP C CA 1
ATOM 1817 C C . ASP B 2 54 ? 31.70089 42.13525 68.49205 1.000 17.11239 53 ASP C C 1
ATOM 1818 O O . ASP B 2 54 ? 31.37526 43.18425 69.04643 1.000 20.81463 53 ASP C O 1
ATOM 1827 N N . ALA B 2 55 ? 31.08514 41.67425 67.42249 1.000 15.11088 54 ALA C N 1
ATOM 1828 C CA . ALA B 2 55 ? 29.98961 42.43225 66.80518 1.000 15.62073 54 ALA C CA 1
ATOM 1829 C C . ALA B 2 55 ? 28.69757 42.37711 67.58486 1.000 14.72272 54 ALA C C 1
ATOM 1830 O O . ALA B 2 55 ? 27.81990 43.20547 67.34302 1.000 18.26213 54 ALA C O 1
ATOM 1837 N N . GLN B 2 56 ? 28.55576 41.45184 68.51970 1.000 13.04852 55 GLN C N 1
ATOM 1838 C CA . GLN B 2 56 ? 27.31374 41.21905 69.25256 1.000 13.55501 55 GLN C CA 1
ATOM 1839 C C . GLN B 2 56 ? 27.42128 41.58372 70.74353 1.000 11.96543 55 GLN C C 1
ATOM 1840 O O . GLN B 2 56 ? 26.65527 41.08089 71.57728 1.000 13.86807 55 GLN C O 1
ATOM 1854 N N . ALA B 2 57 ? 28.34978 42.43770 71.10459 1.000 16.35867 56 ALA C N 1
ATOM 1855 C CA . ALA B 2 57 ? 28.42481 42.88937 72.47883 1.000 16.22075 56 ALA C CA 1
ATOM 1856 C C . ALA B 2 57 ? 27.18261 43.67994 72.84834 1.000 16.09825 56 ALA C C 1
ATOM 1857 O O . ALA B 2 57 ? 26.66712 44.45275 72.01154 1.000 17.41488 56 ALA C O 1
ATOM 1864 N N . PRO B 2 58 ? 26.66908 43.52309 74.08295 1.000 14.40376 57 PRO C N 1
ATOM 1865 C CA . PRO B 2 58 ? 25.55785 44.35355 74.53260 1.000 16.17584 57 PRO C CA 1
ATOM 1866 C C . PRO B 2 58 ? 25.85169 45.82683 74.36474 1.000 18.28792 57 PRO C C 1
ATOM 1867 O O . PRO B 2 58 ? 26.98194 46.29208 74.61219 1.000 19.22260 57 PRO C O 1
ATOM 1878 N N . LYS B 2 59 ? 24.82401 46.58206 74.02166 1.000 20.99612 58 LYS C N 1
ATOM 1879 C CA . LYS B 2 59 ? 24.91006 48.02207 73.96047 1.000 25.27992 58 LYS C CA 1
ATOM 1880 C C . LYS B 2 59 ? 24.71923 48.66602 75.32919 1.000 28.79492 58 LYS C C 1
ATOM 1881 O O . LYS B 2 59 ? 24.96551 49.85698 75.45425 1.000 33.27029 58 LYS C O 1
ATOM 1900 N N . ALA C 3 1 ? 17.54841 26.86060 62.47533 1.000 37.04801 0 ALA B N 1
ATOM 1901 C CA . ALA C 3 1 ? 17.14834 27.01595 61.04220 1.000 34.23560 0 ALA B CA 1
ATOM 1902 C C . ALA C 3 1 ? 17.77519 25.90604 60.19735 1.000 30.86261 0 ALA B C 1
ATOM 1903 O O . ALA C 3 1 ? 19.01267 25.7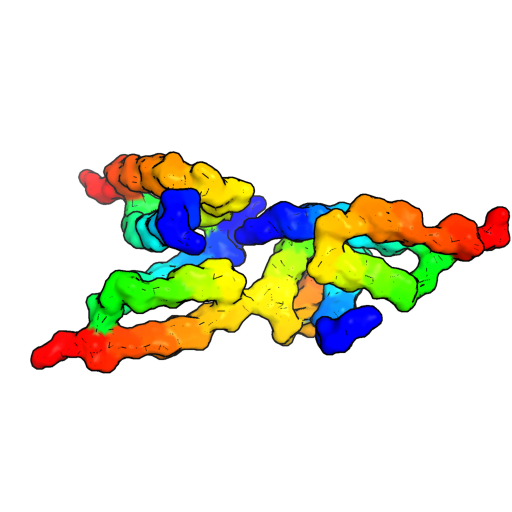8361 60.13705 1.000 28.80389 0 ALA B O 1
ATOM 1912 N N . VAL C 3 2 ? 16.92103 25.10950 59.54801 1.000 31.35457 1 VAL B N 1
ATOM 1913 C CA . VAL C 3 2 ? 17.40045 23.98383 58.73838 1.000 30.10660 1 VAL B CA 1
ATOM 1914 C C . VAL C 3 2 ? 17.97656 24.45530 57.39888 1.000 30.08792 1 VAL B C 1
ATOM 1915 O O . VAL C 3 2 ? 18.79695 23.74582 56.80293 1.000 24.83433 1 VAL B O 1
ATOM 1928 N N . ASP C 3 3 ? 17.56252 25.62841 56.91932 1.000 29.60275 2 ASP B N 1
ATOM 1929 C CA . ASP C 3 3 ? 18.03681 26.14378 55.63421 1.000 29.97421 2 ASP B CA 1
ATOM 1930 C C . ASP C 3 3 ? 19.31806 26.95018 55.88393 1.000 28.86729 2 ASP B C 1
ATOM 1931 O O . ASP C 3 3 ? 19.36382 28.18011 55.82045 1.000 33.41489 2 ASP B O 1
ATOM 1940 N N . ASN C 3 4 ? 20.36179 26.21072 56.15733 1.000 22.96042 3 ASN B N 1
ATOM 1941 C CA . ASN C 3 4 ? 21.64008 26.77131 56.62816 1.000 21.69803 3 ASN B CA 1
ATOM 1942 C C . ASN C 3 4 ? 22.81963 26.34632 55.75593 1.000 18.89597 3 ASN B C 1
ATOM 1943 O O . ASN C 3 4 ? 22.65842 25.54040 54.81551 1.000 18.73461 3 ASN B O 1
ATOM 1981 N N . PHE C 3 6 ? 25.28682 24.46100 56.17770 1.000 15.05452 5 PHE B N 1
ATOM 1982 C CA . PHE C 3 6 ? 25.65008 23.03960 56.17466 1.000 15.49449 5 PHE B CA 1
ATOM 1983 C C . PHE C 3 6 ? 24.78837 22.23312 55.17260 1.000 13.35825 5 PHE B C 1
ATOM 1984 O O . PHE C 3 6 ? 25.32029 21.46553 54.34771 1.000 14.01074 5 PHE B O 1
ATOM 2001 N N . ASN C 3 7 ? 23.45504 22.37434 55.28564 1.000 13.42106 6 ASN B N 1
ATOM 2002 C CA . ASN C 3 7 ? 22.56250 21.66610 54.37983 1.000 12.01041 6 ASN B CA 1
ATOM 2003 C C . ASN C 3 7 ? 22.66333 22.20996 52.96269 1.000 12.14536 6 ASN B C 1
ATOM 2004 O O . ASN C 3 7 ? 22.64426 21.41698 52.00255 1.000 11.96646 6 ASN B O 1
ATOM 2015 N N . LYS C 3 8 ? 22.89559 23.52708 52.80437 1.000 13.14213 7 LYS B N 1
ATOM 2016 C CA . LYS C 3 8 ? 23.08184 24.08090 51.47757 1.000 13.92654 7 LYS B CA 1
ATOM 2017 C C . LYS C 3 8 ? 24.33366 23.50383 50.84202 1.000 13.61170 7 LYS B C 1
ATOM 2018 O O . LYS C 3 8 ? 24.31721 23.13635 49.66513 1.000 14.25990 7 LYS B O 1
ATOM 2037 N N . GLU C 3 9 ? 25.45247 23.45059 51.57512 1.000 13.86084 8 GLU B N 1
ATOM 2038 C CA A GLU C 3 9 ? 26.70888 22.97832 50.99221 0.538 14.23762 8 GLU B CA 1
ATOM 2039 C CA B GLU C 3 9 ? 26.70800 22.97726 50.98945 0.462 14.15701 8 GLU B CA 1
ATOM 2040 C C . GLU C 3 9 ? 26.58267 21.50218 50.58672 1.000 11.94444 8 GLU B C 1
ATOM 2041 O O . GLU C 3 9 ? 27.07972 21.08940 49.52170 1.000 13.26438 8 GLU B O 1
ATOM 2064 N N . PHE C 3 10 ? 25.92116 20.70604 51.41999 1.000 11.46149 9 PHE B N 1
ATOM 2065 C CA . PHE C 3 10 ? 25.66712 19.32503 51.09063 1.000 10.59724 9 PHE B CA 1
ATOM 2066 C C . PHE C 3 10 ? 24.79834 19.22166 49.81678 1.000 10.66167 9 PHE B C 1
ATOM 2067 O O . PHE C 3 10 ? 25.08287 18.43936 48.90368 1.000 11.26179 9 PHE B O 1
ATOM 2084 N N . SER C 3 11 ? 23.72967 20.00502 49.76931 1.000 10.29479 10 SER B N 1
ATOM 2085 C CA . SER C 3 11 ? 22.81754 19.97566 48.63082 1.000 11.12240 10 SER B CA 1
ATOM 2086 C C . SER C 3 11 ? 23.51187 20.35229 47.32762 1.000 11.18575 10 SER B C 1
ATOM 2087 O O . SER C 3 11 ? 23.30908 19.70428 46.29467 1.000 12.88944 10 SER B O 1
ATOM 2095 N N . VAL C 3 12 ? 24.35365 21.39776 47.37149 1.000 11.00973 11 VAL B N 1
ATOM 2096 C CA . VAL C 3 12 ? 25.00153 21.88507 46.15689 1.000 12.31746 11 VAL B CA 1
ATOM 2097 C C . VAL C 3 12 ? 26.01152 20.85342 45.66336 1.000 11.91587 11 VAL B C 1
ATOM 2098 O O . VAL C 3 12 ? 26.02511 20.49233 44.47011 1.000 12.42805 11 VAL B O 1
ATOM 2111 N N . ALA C 3 13 ? 26.87745 20.35347 46.55551 1.000 12.07187 12 ALA B N 1
ATOM 2112 C CA . ALA C 3 13 ? 27.84153 19.37265 46.13953 1.000 12.08642 12 ALA B CA 1
ATOM 2113 C C . ALA C 3 13 ? 27.20598 18.06833 45.73474 1.000 11.82212 12 ALA B C 1
ATOM 2114 O O . ALA C 3 13 ? 27.60055 17.43628 44.73744 1.000 12.52325 12 ALA B O 1
ATOM 2121 N N . GLY C 3 14 ? 26.21375 17.63086 46.48317 1.000 11.30073 13 GLY B N 1
ATOM 2122 C CA . GLY C 3 14 ? 25.54572 16.41584 46.14278 1.000 11.62953 13 GLY B CA 1
ATOM 2123 C C . GLY C 3 14 ? 24.85822 16.48559 44.78907 1.000 11.72662 13 GLY B C 1
ATOM 2124 O O . GLY C 3 14 ? 24.88345 15.53718 44.00409 1.000 12.90640 13 GLY B O 1
ATOM 2128 N N . ARG C 3 15 ? 24.21239 17.61287 44.49705 1.000 11.82699 14 ARG B N 1
ATOM 2129 C CA . ARG C 3 15 ? 23.56353 17.72808 43.19290 1.000 12.97961 14 ARG B CA 1
ATOM 2130 C C . ARG C 3 15 ? 24.59694 17.74523 42.07583 1.000 13.08913 14 ARG B C 1
ATOM 2131 O O . ARG C 3 15 ? 24.35410 17.20795 40.98736 1.000 13.94778 14 ARG B O 1
ATOM 2152 N N . GLU C 3 16 ? 25.74251 18.35433 42.28801 1.000 12.62617 15 GLU B N 1
ATOM 2153 C CA A GLU C 3 16 ? 26.79567 18.29116 41.27715 0.468 13.55986 15 GLU B CA 1
ATOM 2154 C CA B GLU C 3 16 ? 26.77707 18.29120 41.26444 0.532 14.70476 15 GLU B CA 1
ATOM 2155 C C . GLU C 3 16 ? 27.19200 16.84814 40.99479 1.000 13.85575 15 GLU B C 1
ATOM 2156 O O . GLU C 3 16 ? 27.34562 16.44753 39.85146 1.000 17.32833 15 GLU B O 1
ATOM 2179 N N . ILE C 3 17 ? 27.37092 16.04120 42.03690 1.000 13.62010 16 ILE B N 1
ATOM 2180 C CA . ILE C 3 17 ? 27.71328 14.63249 41.85476 1.000 13.25243 16 ILE B CA 1
ATOM 2181 C C . ILE C 3 17 ? 26.66751 13.88765 41.04881 1.000 14.06923 16 ILE B C 1
ATOM 2182 O O . ILE C 3 17 ? 26.97887 13.14664 40.09591 1.000 15.38137 16 ILE B O 1
ATOM 2198 N N . ILE C 3 18 ? 25.41192 14.01721 41.44671 1.000 14.06421 17 ILE B N 1
ATOM 2199 C CA . ILE C 3 18 ? 24.41131 13.15158 40.85897 1.000 15.99891 17 ILE B CA 1
ATOM 2200 C C . ILE C 3 18 ? 24.01558 13.58756 39.45056 1.000 17.19892 17 ILE B C 1
ATOM 2201 O O . ILE C 3 18 ? 23.37458 12.81189 38.70369 1.000 19.91578 17 ILE B O 1
ATOM 2217 N N . THR C 3 19 ? 24.34225 14.81142 39.07182 1.000 15.64393 18 THR B N 1
ATOM 2218 C CA . THR C 3 19 ? 24.06807 15.27832 37.71624 1.000 17.05372 18 THR B CA 1
ATOM 2219 C C . THR C 3 19 ? 25.18568 14.92657 36.72366 1.000 18.67031 18 THR B C 1
ATOM 2220 O O . THR C 3 19 ? 25.04185 15.21542 35.54542 1.000 23.11989 18 THR B O 1
ATOM 2231 N N . LEU C 3 20 ? 26.26379 14.31224 37.14309 1.000 15.75813 19 LEU B N 1
ATOM 2232 C CA . LEU C 3 20 ? 27.30081 13.82046 36.22502 1.000 17.00346 19 LEU B CA 1
ATOM 2233 C C . LEU C 3 20 ? 26.75328 12.60344 35.49654 1.000 16.90253 19 LEU B C 1
ATOM 2234 O O . LEU C 3 20 ? 26.49185 11.55353 36.11135 1.000 18.42116 19 LEU B O 1
ATOM 2250 N N . PRO C 3 21 ? 26.54372 12.69194 34.17543 1.000 17.73206 20 PRO B N 1
ATOM 2251 C CA . PRO C 3 21 ? 25.65582 11.75017 33.50091 1.000 19.37466 20 PRO B CA 1
ATOM 2252 C C . PRO C 3 21 ? 26.24544 10.37395 33.28721 1.000 16.83897 20 PRO B C 1
ATOM 2253 O O . PRO C 3 21 ? 25.50930 9.42145 33.02615 1.000 18.22204 20 PRO B O 1
ATOM 2264 N N . ASN C 3 22 ? 27.54802 10.21233 33.36619 1.000 15.37309 21 ASN B N 1
ATOM 2265 C CA . ASN C 3 22 ? 28.19539 8.97991 33.00804 1.000 14.67745 21 ASN B CA 1
ATOM 2266 C C . ASN C 3 22 ? 28.53153 8.12776 34.19028 1.000 13.58066 21 ASN B C 1
ATOM 2267 O O . ASN C 3 22 ? 29.08535 7.03809 34.02575 1.000 14.13866 21 ASN B O 1
ATOM 2278 N N . LEU C 3 23 ? 28.27221 8.61392 35.42621 1.000 12.94410 22 LEU B N 1
ATOM 2279 C CA . LEU C 3 23 ? 28.46027 7.76339 36.59133 1.000 12.49468 22 LEU B CA 1
ATOM 2280 C C . LEU C 3 23 ? 27.35120 6.73879 36.68293 1.000 11.37652 22 LEU B C 1
ATOM 2281 O O . LEU C 3 23 ? 26.21721 6.98523 36.26569 1.000 12.67964 22 LEU B O 1
ATOM 2297 N N . ASN C 3 24 ? 27.67461 5.58141 37.22755 1.000 11.57089 23 ASN B N 1
ATOM 2298 C CA . ASN C 3 24 ? 26.64524 4.61590 37.58911 1.000 11.13501 23 ASN B CA 1
ATOM 2299 C C . ASN C 3 24 ? 26.02458 4.98204 38.95933 1.000 10.83677 23 ASN B C 1
ATOM 2300 O O . ASN C 3 24 ? 26.53141 5.81477 39.68894 1.000 11.49383 23 ASN B O 1
ATOM 2311 N N . ASP C 3 25 ? 24.91236 4.33365 39.26496 1.000 12.40855 24 ASP B N 1
ATOM 2312 C CA . ASP C 3 25 ? 24.22514 4.62796 40.51879 1.000 12.40431 24 ASP B CA 1
ATOM 2313 C C . ASP C 3 25 ? 25.05752 4.25264 41.73496 1.000 11.91421 24 ASP B C 1
ATOM 2314 O O . ASP C 3 25 ? 25.12243 5.06194 42.66429 1.000 12.34503 24 ASP B O 1
ATOM 2323 N N . PRO C 3 26 ? 25.73220 3.12013 41.76261 1.000 11.83852 25 PRO B N 1
ATOM 2324 C CA . PRO C 3 26 ? 26.54851 2.82715 42.94926 1.000 12.19246 25 PRO B CA 1
ATOM 2325 C C . PRO C 3 26 ? 27.64937 3.86923 43.18605 1.000 11.89737 25 PRO B C 1
ATOM 2326 O O . PRO C 3 26 ? 27.96919 4.16816 44.35298 1.000 12.12511 25 PRO B O 1
ATOM 2337 N N . GLN C 3 27 ? 28.28445 4.36643 42.12102 1.000 11.79045 26 GLN B N 1
ATOM 2338 C CA . GLN C 3 27 ? 29.32744 5.38179 42.30586 1.000 11.45937 26 GLN B CA 1
ATOM 2339 C C . GLN C 3 27 ? 28.74474 6.65232 42.91005 1.000 11.87859 26 GLN B C 1
ATOM 2340 O O . GLN C 3 27 ? 29.27590 7.20549 43.85986 1.000 12.25043 26 GLN B O 1
ATOM 2432 N N . ALA C 3 30 ? 27.76526 6.11096 46.56993 1.000 11.91534 29 ALA B N 1
ATOM 2433 C CA . ALA C 3 30 ? 28.89873 6.02509 47.46181 1.000 12.40297 29 ALA B CA 1
ATOM 2434 C C . ALA C 3 30 ? 29.47720 7.42045 47.69493 1.000 12.13434 29 ALA B C 1
ATOM 2435 O O . ALA C 3 30 ? 29.88154 7.77189 48.81590 1.000 12.01870 29 ALA B O 1
ATOM 2442 N N . PHE C 3 31 ? 29.60351 8.23645 46.62835 1.000 11.56599 30 PHE B N 1
ATOM 2443 C CA . PHE C 3 31 ? 30.10249 9.59673 46.80406 1.000 11.30634 30 PHE B CA 1
ATOM 2444 C C . PHE C 3 31 ? 29.21073 10.41348 47.70555 1.000 10.19253 30 PHE B C 1
ATOM 2445 O O . PHE C 3 31 ? 29.68357 11.17351 48.55602 1.000 11.60671 30 PHE B O 1
ATOM 2462 N N . VAL C 3 32 ? 27.90570 10.29729 47.51440 1.000 10.80830 31 VAL B N 1
ATOM 2463 C CA . VAL C 3 32 ? 26.94260 11.05366 48.31536 1.000 10.64427 31 VAL B CA 1
ATOM 2464 C C . VAL C 3 32 ? 27.02956 10.63183 49.78028 1.000 10.43575 31 VAL B C 1
ATOM 2465 O O . VAL C 3 32 ? 26.97723 11.47997 50.69250 1.000 10.89832 31 VAL B O 1
ATOM 2478 N N . MET C 3 33 ? 27.13177 9.33743 50.05519 1.000 11.04469 32 MET B N 1
ATOM 2479 C CA . MET C 3 33 ? 27.24437 8.91342 51.45569 1.000 11.34035 32 MET B CA 1
ATOM 2480 C C . MET C 3 33 ? 28.53928 9.41280 52.07353 1.000 11.18886 32 MET B C 1
ATOM 2481 O O . MET C 3 33 ? 28.57643 9.78690 53.25577 1.000 12.35204 32 MET B O 1
ATOM 2495 N N . SER C 3 34 ? 29.62617 9.41141 51.32157 1.000 11.75301 33 SER B N 1
ATOM 2496 C CA . SER C 3 34 ? 30.89245 9.89751 51.86533 1.000 12.51770 33 SER B CA 1
ATOM 2497 C C . SER C 3 34 ? 30.78787 11.37008 52.18648 1.000 12.73829 33 SER B C 1
ATOM 2498 O O . SER C 3 34 ? 31.31343 11.84059 53.20313 1.000 14.98925 33 SER B O 1
ATOM 2506 N N . LEU C 3 35 ? 30.10979 12.11843 51.33258 1.000 11.79994 34 LEU B N 1
ATOM 2507 C CA . LEU C 3 35 ? 29.90379 13.54181 51.54941 1.000 12.90779 34 LEU B CA 1
ATOM 2508 C C . LEU C 3 35 ? 29.06319 13.78242 52.79278 1.000 11.94386 34 LEU B C 1
ATOM 2509 O O . LEU C 3 35 ? 29.35558 14.67468 53.59117 1.000 12.99761 34 LEU B O 1
ATOM 2525 N N . TRP C 3 36 ? 27.97640 13.04929 52.91566 1.000 10.53553 35 TRP B N 1
ATOM 2526 C CA . TRP C 3 36 ? 27.11180 13.13377 54.10648 1.000 10.66243 35 TRP B CA 1
ATOM 2527 C C . TRP C 3 36 ? 27.90775 12.97039 55.38021 1.000 11.50545 35 TRP B C 1
ATOM 2528 O O . TRP C 3 36 ? 27.69670 13.70948 56.35011 1.000 12.91744 35 TRP B O 1
ATOM 2549 N N . ASP C 3 37 ? 28.82839 12.00003 55.37496 1.000 12.71965 36 ASP B N 1
ATOM 2550 C CA . ASP C 3 37 ? 29.57940 11.65270 56.59731 1.000 15.14349 36 ASP B CA 1
ATOM 2551 C C . ASP C 3 37 ? 30.76574 12.58991 56.83099 1.000 14.84333 36 ASP B C 1
ATOM 2552 O O . ASP C 3 37 ? 31.16590 12.77818 57.97187 1.000 16.79411 36 ASP B O 1
ATOM 2561 N N . ASP C 3 38 ? 31.32484 13.19065 55.78345 1.000 14.47966 37 ASP B N 1
ATOM 2562 C CA . ASP C 3 38 ? 32.52504 14.01062 55.93141 1.000 14.64396 37 ASP B CA 1
ATOM 2563 C C . ASP C 3 38 ? 32.53248 15.15904 54.96455 1.000 13.74768 37 ASP B C 1
ATOM 2564 O O . ASP C 3 38 ? 33.12569 15.08275 53.86306 1.000 13.07328 37 ASP B O 1
ATOM 2573 N N . PRO C 3 39 ? 31.96652 16.28334 55.38003 1.000 14.10030 38 PRO B N 1
ATOM 2574 C CA . PRO C 3 39 ? 31.92519 17.45183 54.50730 1.000 15.21747 38 PRO B CA 1
ATOM 2575 C C . PRO C 3 39 ? 33.29263 17.93053 54.09757 1.000 14.00171 38 PRO B C 1
ATOM 2576 O O . PRO C 3 39 ? 33.39565 18.55784 53.04043 1.000 16.04053 38 PRO B O 1
ATOM 2587 N N . SER C 3 40 ? 34.35949 17.66500 54.86706 1.000 13.78516 39 SER B N 1
ATOM 2588 C CA . SER C 3 40 ? 35.69589 18.13562 54.51309 1.000 16.00415 39 SER B CA 1
ATOM 2589 C C . SER C 3 40 ? 36.13719 17.55296 53.19869 1.000 15.18279 39 SER B C 1
ATOM 2590 O O . SER C 3 40 ? 37.10209 18.07480 52.62651 1.000 17.01975 39 SER B O 1
ATOM 2598 N N . GLN C 3 41 ? 35.54858 16.44315 52.76873 1.000 13.44795 40 GLN B N 1
ATOM 2599 C CA . GLN C 3 41 ? 35.91204 15.76463 51.53906 1.000 13.57351 40 GLN B CA 1
ATOM 2600 C C . GLN C 3 41 ? 35.21761 16.29667 50.27851 1.000 12.66412 40 GLN B C 1
ATOM 2601 O O . GLN C 3 41 ? 35.40733 15.73520 49.20127 1.000 13.38695 40 GLN B O 1
ATOM 2615 N N . SER C 3 42 ? 34.39045 17.34450 50.37458 1.000 13.38186 41 SER B N 1
ATOM 2616 C CA A SER C 3 42 ? 33.57921 17.77907 49.25936 0.647 13.11341 41 SER B CA 1
ATOM 2617 C CA B SER C 3 42 ? 33.56608 17.73551 49.24290 0.353 13.76290 41 SER B CA 1
ATOM 2618 C C . SER C 3 42 ? 34.38903 18.02528 47.98448 1.000 12.80395 41 SER B C 1
ATOM 2619 O O . SER C 3 42 ? 34.07137 17.49236 46.92304 1.000 14.55483 41 SER B O 1
ATOM 2634 N N . ALA C 3 43 ? 35.47121 18.81570 48.08054 1.000 13.61444 42 ALA B N 1
ATOM 2635 C CA . ALA C 3 43 ? 36.21475 19.14279 46.86334 1.000 12.96412 42 ALA B CA 1
ATOM 2636 C C . ALA C 3 43 ? 36.87482 17.88375 46.30704 1.000 12.81368 42 ALA B C 1
ATOM 2637 O O . ALA C 3 43 ? 36.91742 17.67959 45.08537 1.000 13.74788 42 ALA B O 1
ATOM 2644 N N . ASN C 3 44 ? 37.43141 17.05677 47.18413 1.000 13.25650 43 ASN B N 1
ATOM 2645 C CA . ASN C 3 44 ? 38.04345 15.80761 46.79106 1.000 14.91784 43 ASN B CA 1
ATOM 2646 C C . ASN C 3 44 ? 37.05260 14.92033 46.06278 1.000 14.21391 43 ASN B C 1
ATOM 2647 O O . ASN C 3 44 ? 37.38860 14.34862 45.01312 1.000 16.10318 43 ASN B O 1
ATOM 2658 N N . LEU C 3 45 ? 35.85106 14.76636 46.61714 1.000 13.33537 44 LEU B N 1
ATOM 2659 C CA . LEU C 3 45 ? 34.86608 13.88108 46.03239 1.000 13.22223 44 LEU B CA 1
ATOM 2660 C C . LEU C 3 45 ? 34.37236 14.40681 44.69522 1.000 14.58043 44 LEU B C 1
ATOM 2661 O O . LEU C 3 45 ? 34.20407 13.63390 43.73543 1.000 15.26530 44 LEU B O 1
ATOM 2677 N N . LEU C 3 46 ? 34.16423 15.71025 44.59264 1.000 13.45301 45 LEU B N 1
ATOM 2678 C CA A LEU C 3 46 ? 33.71500 16.28225 43.32526 0.314 14.33058 45 LEU B CA 1
ATOM 2679 C CA B LEU C 3 46 ? 33.71773 16.28740 43.32464 0.686 15.37694 45 LEU B CA 1
ATOM 2680 C C . LEU C 3 46 ? 34.76458 16.08614 42.24187 1.000 14.73484 45 LEU B C 1
ATOM 2681 O O . LEU C 3 46 ? 34.43766 15.79326 41.08605 1.000 16.68213 45 LEU B O 1
ATOM 2712 N N . ALA C 3 47 ? 36.04032 16.22740 42.59803 1.000 14.74910 46 ALA B N 1
ATOM 2713 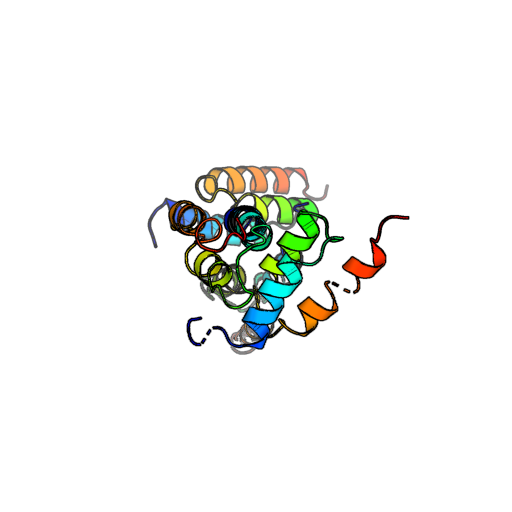C CA . ALA C 3 47 ? 37.09934 16.03969 41.60196 1.000 16.32931 46 ALA B CA 1
ATOM 2714 C C . ALA C 3 47 ? 37.20920 14.56640 41.19102 1.000 16.98613 46 ALA B C 1
ATOM 2715 O O . ALA C 3 47 ? 37.39300 14.27071 40.01446 1.000 19.52693 46 ALA B O 1
ATOM 2722 N N A GLU C 3 48 ? 37.13634 13.63523 42.13784 0.531 18.66290 47 GLU B N 1
ATOM 2723 N N B GLU C 3 48 ? 37.09584 13.64812 42.16289 0.469 18.42934 47 GLU B N 1
ATOM 2724 C CA A GLU C 3 48 ? 37.15703 12.23345 41.75339 0.531 19.34075 47 GLU B CA 1
ATOM 2725 C CA B GLU C 3 48 ? 37.11951 12.21127 41.90405 0.469 18.28762 47 GLU B CA 1
ATOM 2726 C C A GLU C 3 48 ? 35.95962 11.90472 40.87409 0.531 18.83674 47 GLU B C 1
ATOM 2727 C C B GLU C 3 48 ? 35.94542 11.78570 41.02633 0.469 18.81054 47 GLU B C 1
ATOM 2728 O O A GLU C 3 48 ? 36.09677 11.22852 39.84728 0.531 20.13612 47 GLU B O 1
ATOM 2729 O O B GLU C 3 48 ? 36.08862 10.91495 40.15621 0.469 18.85307 47 GLU B O 1
ATOM 2752 N N . ALA C 3 49 ? 34.77352 12.38416 41.25807 1.000 16.50478 48 ALA B N 1
ATOM 2753 C CA . ALA C 3 49 ? 33.57689 12.07385 40.49564 1.000 16.46682 48 ALA B CA 1
ATOM 2754 C C . ALA C 3 49 ? 33.69616 12.57637 39.05867 1.000 18.51431 48 ALA B C 1
ATOM 2755 O O . ALA C 3 49 ? 33.24701 11.90552 38.12748 1.000 18.18201 48 ALA B O 1
ATOM 2763 N N . LYS C 3 50 ? 34.22036 13.78521 38.89586 1.000 19.27298 49 LYS B N 1
ATOM 2764 C CA . LYS C 3 50 ? 34.33949 14.33842 37.53802 1.000 19.78344 49 LYS B CA 1
ATOM 2765 C C . LYS C 3 50 ? 35.33104 13.54798 36.70409 1.000 20.25599 49 LYS B C 1
ATOM 2766 O O . LYS C 3 50 ? 35.09389 13.30842 35.52818 1.000 20.10937 49 LYS B O 1
ATOM 2812 N N . LEU C 3 52 ? 35.99093 10.31870 37.01343 1.000 22.57329 51 LEU B N 1
ATOM 2813 C CA . LEU C 3 52 ? 35.33303 9.07917 36.58733 1.000 20.60162 51 LEU B CA 1
ATOM 2814 C C . LEU C 3 52 ? 34.29681 9.33679 35.53151 1.000 21.00995 51 LEU B C 1
ATOM 2815 O O . LEU C 3 52 ? 34.11589 8.54615 34.59869 1.000 20.48493 51 LEU B O 1
ATOM 2831 N N . ASN C 3 53 ? 33.52599 10.40767 35.70123 1.000 18.82939 52 ASN B N 1
ATOM 2832 C CA . ASN C 3 53 ? 32.50756 10.74602 34.72319 1.000 18.15707 52 ASN B CA 1
ATOM 2833 C C . ASN C 3 53 ? 33.11819 10.89121 33.32879 1.000 19.40594 52 ASN B C 1
ATOM 2834 O O . ASN C 3 53 ? 32.60854 10.35225 32.35181 1.000 19.64365 52 ASN B O 1
ATOM 2845 N N . ASP C 3 54 ? 34.23244 11.61551 33.23614 1.000 21.53582 53 ASP B N 1
ATOM 2846 C CA . ASP C 3 54 ? 34.86816 11.80523 31.92718 1.000 23.88045 53 ASP B CA 1
ATOM 2847 C C . ASP C 3 54 ? 35.38518 10.48335 31.39734 1.000 22.38051 53 ASP B C 1
ATOM 2848 O O . ASP C 3 54 ? 35.28777 10.20539 30.18497 1.000 26.42796 53 ASP B O 1
ATOM 2857 N N . ALA C 3 55 ? 35.93117 9.62790 32.24671 1.000 22.84059 54 ALA B N 1
ATOM 2858 C CA . ALA C 3 55 ? 36.44614 8.34283 31.77670 1.000 23.36071 54 ALA B CA 1
ATOM 2859 C C . ALA C 3 55 ? 35.35147 7.42476 31.25117 1.000 20.96294 54 ALA B C 1
ATOM 2860 O O . ALA C 3 55 ? 35.62485 6.59845 30.39084 1.000 23.19954 54 ALA B O 1
ATOM 2867 N N . GLN C 3 56 ? 34.12267 7.55684 31.73387 1.000 19.08381 55 GLN B N 1
ATOM 2868 C CA . GLN C 3 56 ? 33.02250 6.69226 31.38941 1.000 17.68845 55 GLN B CA 1
ATOM 2869 C C . GLN C 3 56 ? 32.12083 7.29848 30.33450 1.000 17.45361 55 GLN B C 1
ATOM 2870 O O . GLN C 3 56 ? 30.96424 6.86933 30.18509 1.000 18.44934 55 GLN B O 1
ATOM 2884 N N . ALA C 3 57 ? 32.62174 8.29325 29.57805 1.000 20.06298 56 ALA B N 1
ATOM 2885 C CA . ALA C 3 57 ? 31.81362 8.96025 28.56415 1.000 22.50467 56 ALA B CA 1
ATOM 2886 C C . ALA C 3 57 ? 31.38380 7.99272 27.46016 1.000 24.04913 56 ALA B C 1
ATOM 2887 O O . ALA C 3 57 ? 32.04609 6.99679 27.21562 1.000 22.45833 56 ALA B O 1
ATOM 2894 N N . PRO C 3 58 ? 30.24482 8.24300 26.82151 1.000 22.01120 57 PRO B N 1
ATOM 2895 C CA . PRO C 3 58 ? 29.83837 7.36394 25.73605 1.000 22.54174 57 PRO B CA 1
ATOM 2896 C C . PRO C 3 58 ? 30.91654 7.31717 24.65634 1.000 29.45172 57 PRO B C 1
ATOM 2897 O O . PRO C 3 58 ? 31.62335 8.29735 24.37791 1.000 31.00718 57 PRO B O 1
ATOM 2908 N N . LYS C 3 59 ? 31.03395 6.15457 24.07019 1.000 31.97441 58 LYS B N 1
ATOM 2909 C CA . LYS C 3 59 ? 31.97129 5.98195 22.94535 1.000 35.48149 58 LYS B CA 1
ATOM 2910 C C . LYS C 3 59 ? 31.28071 6.08270 21.58301 1.000 41.08466 58 LYS B C 1
ATOM 2911 O O . LYS C 3 59 ? 31.79142 6.75328 20.67056 1.000 43.40814 58 LYS B O 1
ATOM 2947 N N . VAL D 4 2 ? 23.21321 18.74705 59.95193 1.000 13.68918 1 VAL D N 1
ATOM 2948 C CA . VAL D 4 2 ? 23.69333 19.20144 61.23188 1.000 13.65234 1 VAL D CA 1
ATOM 2949 C C . VAL D 4 2 ? 23.46733 18.13510 62.30066 1.000 13.12352 1 VAL D C 1
ATOM 2950 O O . VAL D 4 2 ? 22.39135 17.61070 62.42712 1.000 13.89380 1 VAL D O 1
ATOM 2963 N N . ASP D 4 3 ? 24.50224 17.85628 63.10417 1.000 12.85899 2 ASP D N 1
ATOM 2964 C CA . ASP D 4 3 ? 24.38942 16.87760 64.19482 1.000 13.43763 2 ASP D CA 1
ATOM 2965 C C . ASP D 4 3 ? 23.89875 17.61032 65.43568 1.000 13.21896 2 ASP D C 1
ATOM 2966 O O . ASP D 4 3 ? 24.67024 17.97303 66.33798 1.000 13.23450 2 ASP D O 1
ATOM 2975 N N . ASN D 4 4 ? 22.60200 17.85700 65.48542 1.000 14.77533 3 ASN D N 1
ATOM 2976 C CA . ASN D 4 4 ? 22.03373 18.65582 66.56410 1.000 15.65881 3 ASN D CA 1
ATOM 2977 C C . ASN D 4 4 ? 22.24743 17.99518 67.90363 1.000 16.02497 3 ASN D C 1
ATOM 2978 O O . ASN D 4 4 ? 22.51287 18.67677 68.91228 1.000 17.81829 3 ASN D O 1
ATOM 2989 N N . LYS D 4 5 ? 22.13717 16.67447 67.94671 1.000 16.83532 4 LYS D N 1
ATOM 2990 C CA . LYS D 4 5 ? 22.29465 16.01080 69.23015 1.000 18.44619 4 LYS D CA 1
ATOM 2991 C C . LYS D 4 5 ? 23.68939 16.27135 69.79959 1.000 16.19713 4 LYS D C 1
ATOM 2992 O O . LYS D 4 5 ? 23.83952 16.60910 70.98786 1.000 18.16184 4 LYS D O 1
ATOM 3011 N N . PHE D 4 6 ? 24.71813 16.10809 68.98511 1.000 15.63866 5 PHE D N 1
ATOM 3012 C CA . PHE D 4 6 ? 26.07237 16.29259 69.46195 1.000 14.59357 5 PHE D CA 1
ATOM 3013 C C . PHE D 4 6 ? 26.27631 17.72966 69.90053 1.000 13.36225 5 PHE D C 1
ATOM 3014 O O . PHE D 4 6 ? 26.79136 18.00040 71.00255 1.000 14.05093 5 PHE D O 1
ATOM 3031 N N . ASN D 4 7 ? 25.89513 18.67014 69.04932 1.000 13.47085 6 ASN D N 1
ATOM 3032 C CA . ASN D 4 7 ? 26.26372 20.05695 69.29165 1.000 13.34988 6 ASN D CA 1
ATOM 3033 C C . ASN D 4 7 ? 25.57868 20.58315 70.54730 1.000 14.05836 6 ASN D C 1
ATOM 3034 O O . ASN D 4 7 ? 26.21134 21.25839 71.37870 1.000 14.68821 6 ASN D O 1
ATOM 3045 N N . LYS D 4 8 ? 24.28001 20.27252 70.68011 1.000 15.94190 7 LYS D N 1
ATOM 3046 C CA . LYS D 4 8 ? 23.52134 20.76004 71.82163 1.000 16.10439 7 LYS D CA 1
ATOM 3047 C C . LYS D 4 8 ? 24.00894 20.10734 73.10537 1.000 17.37643 7 LYS D C 1
ATOM 3048 O O . LYS D 4 8 ? 24.15896 20.79518 74.09631 1.000 18.26397 7 LYS D O 1
ATOM 3067 N N . GLU D 4 9 ? 24.23085 18.79598 73.11105 1.000 16.71228 8 GLU D N 1
ATOM 3068 C CA . GLU D 4 9 ? 24.66423 18.15351 74.33435 1.000 16.99275 8 GLU D CA 1
ATOM 3069 C C . GLU D 4 9 ? 26.06522 18.60978 74.74477 1.000 15.13083 8 GLU D C 1
ATOM 3070 O O . GLU D 4 9 ? 26.35731 18.75433 75.94256 1.000 15.66258 8 GLU D O 1
ATOM 3082 N N . PHE D 4 10 ? 26.96064 18.81312 73.77491 1.000 14.29788 9 PHE D N 1
ATOM 3083 C CA . PHE D 4 10 ? 28.28538 19.32138 74.07931 1.000 13.22742 9 PHE D CA 1
ATOM 3084 C C . PHE D 4 10 ? 28.21370 20.74824 74.62062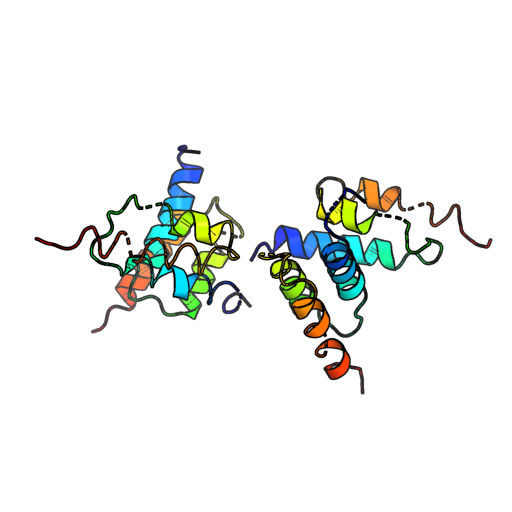 1.000 12.44104 9 PHE D C 1
ATOM 3085 O O . PHE D 4 10 ? 28.90204 21.09127 75.62000 1.000 14.01119 9 PHE D O 1
ATOM 3102 N N . SER D 4 11 ? 27.45301 21.61125 73.95436 1.000 12.77886 10 SER D N 1
ATOM 3103 C CA . SER D 4 11 ? 27.35169 23.00428 74.40525 1.000 13.87117 10 SER D CA 1
ATOM 3104 C C . SER D 4 11 ? 26.91340 23.09823 75.85983 1.000 12.87623 10 SER D C 1
ATOM 3105 O O . SER D 4 11 ? 27.43465 23.91410 76.62923 1.000 13.37236 10 SER D O 1
ATOM 3113 N N . VAL D 4 12 ? 25.87890 22.34581 76.22198 1.000 13.46028 11 VAL D N 1
ATOM 3114 C CA . VAL D 4 12 ? 25.34152 22.44974 77.55965 1.000 13.49972 11 VAL D CA 1
ATOM 3115 C C . VAL D 4 12 ? 26.33446 21.95632 78.56658 1.000 12.58732 11 VAL D C 1
ATOM 3116 O O . VAL D 4 12 ? 26.58116 22.62047 79.58039 1.000 13.72218 11 VAL D O 1
ATOM 3129 N N . ALA D 4 13 ? 26.90205 20.79554 78.33585 1.000 12.94208 12 ALA D N 1
ATOM 3130 C CA . ALA D 4 13 ? 27.84638 20.24491 79.27738 1.000 13.20136 12 ALA D CA 1
ATOM 3131 C C . ALA D 4 13 ? 29.11468 21.08272 79.33376 1.000 12.73460 12 ALA D C 1
ATOM 3132 O O . ALA D 4 13 ? 29.67704 21.30131 80.43205 1.000 12.81412 12 ALA D O 1
ATOM 3139 N N . GLY D 4 14 ? 29.63827 21.53327 78.21092 1.000 12.12629 13 GLY D N 1
ATOM 3140 C CA . GLY D 4 14 ? 30.82443 22.33558 78.23291 1.000 12.15801 13 GLY D CA 1
ATOM 3141 C C . GLY D 4 14 ? 30.66019 23.61986 79.00166 1.000 11.32531 13 GLY D C 1
ATOM 3142 O O . GLY D 4 14 ? 31.56330 24.05777 79.70881 1.000 11.92808 13 GLY D O 1
ATOM 3146 N N . ARG D 4 15 ? 29.50396 24.27122 78.86021 1.000 12.54191 14 ARG D N 1
ATOM 3147 C CA . ARG D 4 15 ? 29.23996 25.48595 79.61320 1.000 13.98044 14 ARG D CA 1
ATOM 3148 C C . ARG D 4 15 ? 29.25541 25.19227 81.12670 1.000 13.60088 14 ARG D C 1
ATOM 3149 O O . ARG D 4 15 ? 29.78400 25.99983 81.90984 1.000 16.43128 14 ARG D O 1
ATOM 3170 N N . GLU D 4 16 ? 28.71581 24.06429 81.54807 1.000 14.21630 15 GLU D N 1
ATOM 3171 C CA . GLU D 4 16 ? 28.77490 23.67933 82.95360 1.000 15.53131 15 GLU D CA 1
ATOM 3172 C C . GLU D 4 16 ? 30.20940 23.59393 83.43687 1.000 15.40514 15 GLU D C 1
ATOM 3173 O O . GLU D 4 16 ? 30.54837 24.03993 84.52294 1.000 19.76780 15 GLU D O 1
ATOM 3185 N N . ILE D 4 17 ? 31.09022 23.03882 82.63143 1.000 13.30772 16 ILE D N 1
ATOM 3186 C CA . ILE D 4 17 ? 32.48333 22.88199 83.02538 1.000 11.68825 16 ILE D CA 1
ATOM 3187 C C . ILE D 4 17 ? 33.16683 24.23328 83.14667 1.000 11.61251 16 ILE D C 1
ATOM 3188 O O . ILE D 4 17 ? 33.85206 24.51510 84.15359 1.000 12.09086 16 ILE D O 1
ATOM 3204 N N . ILE D 4 18 ? 32.97864 25.10112 82.15967 1.000 11.55260 17 ILE D N 1
ATOM 3205 C CA . ILE D 4 18 ? 33.80011 26.31268 82.15124 1.000 12.43386 17 ILE D CA 1
ATOM 3206 C C . ILE D 4 18 ? 33.31610 27.35687 83.14735 1.000 12.64620 17 ILE D C 1
ATOM 3207 O O . ILE D 4 18 ? 34.05647 28.31385 83.41267 1.000 16.10791 17 ILE D O 1
ATOM 3223 N N . THR D 4 19 ? 32.12179 27.16473 83.73485 1.000 12.64502 18 THR D N 1
ATOM 3224 C CA . THR D 4 19 ? 31.59140 28.05612 84.73350 1.000 14.22063 18 THR D CA 1
ATOM 3225 C C . THR D 4 19 ? 31.92908 27.56092 86.15251 1.000 13.87896 18 THR D C 1
ATOM 3226 O O . THR D 4 19 ? 31.46659 28.14730 87.11487 1.000 19.96280 18 THR D O 1
ATOM 3237 N N . LEU D 4 20 ? 32.78039 26.58008 86.31427 1.000 11.80200 19 LEU D N 1
ATOM 3238 C CA . LEU D 4 20 ? 33.23933 26.14140 87.62278 1.000 10.79656 19 LEU D CA 1
ATOM 3239 C C . LEU D 4 20 ? 34.47840 26.94363 88.00412 1.000 11.18177 19 LEU D C 1
ATOM 3240 O O . LEU D 4 20 ? 35.55641 26.73044 87.42177 1.000 12.41437 19 LEU D O 1
ATOM 3256 N N . PRO D 4 21 ? 34.38147 27.90436 88.90693 1.000 12.44878 20 PRO D N 1
ATOM 3257 C CA . PRO D 4 21 ? 35.42399 28.92387 88.97517 1.000 13.73753 20 PRO D CA 1
ATOM 3258 C C . PRO D 4 21 ? 36.72216 28.49749 89.61550 1.000 11.28471 20 PRO D C 1
ATOM 3259 O O . PRO D 4 21 ? 37.72576 29.19404 89.48271 1.000 13.75784 20 PRO D O 1
ATOM 3270 N N . ASN D 4 22 ? 36.70492 27.42832 90.37212 1.000 10.35787 21 ASN D N 1
ATOM 3271 C CA . ASN D 4 22 ? 37.89356 26.99886 91.10797 1.000 10.56183 21 ASN D CA 1
ATOM 3272 C C . ASN D 4 22 ? 38.74369 26.03761 90.33076 1.000 9.85010 21 ASN D C 1
ATOM 3273 O O . ASN D 4 22 ? 39.81765 25.64554 90.82580 1.000 9.98858 21 ASN D O 1
ATOM 3284 N N . LEU D 4 23 ? 38.31721 25.62377 89.13716 1.000 10.25213 22 LEU D N 1
ATOM 3285 C CA . LEU D 4 23 ? 39.16020 24.80654 88.29486 1.000 9.31246 22 LEU D CA 1
ATOM 3286 C C . LEU D 4 23 ? 40.17675 25.67359 87.59145 1.000 10.11508 22 LEU D C 1
ATOM 3287 O O . LEU D 4 23 ? 39.94319 26.84394 87.31122 1.000 10.15752 22 LEU D O 1
ATOM 3303 N N . ASN D 4 24 ? 41.34379 25.05882 87.31683 1.000 10.59415 23 ASN D N 1
ATOM 3304 C CA . ASN D 4 24 ? 42.38066 25.70087 86.46186 1.000 10.00995 23 ASN D CA 1
ATOM 3305 C C . ASN D 4 24 ? 42.03077 25.44801 84.97651 1.000 10.04392 23 ASN D C 1
ATOM 3306 O O . ASN D 4 24 ? 41.18978 24.61742 84.63967 1.000 10.26712 23 ASN D O 1
ATOM 3317 N N . ASP D 4 25 ? 42.70931 26.18497 84.09940 1.000 10.11643 24 ASP D N 1
ATOM 3318 C CA . ASP D 4 25 ? 42.44350 26.00820 82.65719 1.000 10.85739 24 ASP D CA 1
ATOM 3319 C C . ASP D 4 25 ? 42.81913 24.61764 82.14206 1.000 10.62069 24 ASP D C 1
ATOM 3320 O O . ASP D 4 25 ? 42.00903 24.03668 81.41850 1.000 11.81363 24 ASP D O 1
ATOM 3329 N N . PRO D 4 26 ? 43.93363 24.01343 82.57740 1.000 11.12515 25 PRO D N 1
ATOM 3330 C CA . PRO D 4 26 ? 44.22584 22.65551 82.10709 1.000 11.05559 25 PRO D CA 1
ATOM 3331 C C . PRO D 4 26 ? 43.14755 21.67941 82.44986 1.000 10.44543 25 PRO D C 1
ATOM 3332 O O . PRO D 4 26 ? 42.80153 20.78385 81.68527 1.000 11.02472 25 PRO D O 1
ATOM 3343 N N . GLN D 4 27 ? 42.60617 21.78502 83.68682 1.000 10.18044 26 GLN D N 1
ATOM 3344 C CA . GLN D 4 27 ? 41.54793 20.90634 84.10823 1.000 10.47658 26 GLN D CA 1
ATOM 3345 C C . GLN D 4 27 ? 40.29906 21.07485 83.24539 1.000 9.46296 26 GLN D C 1
ATOM 3346 O O . GLN D 4 27 ? 39.69279 20.10446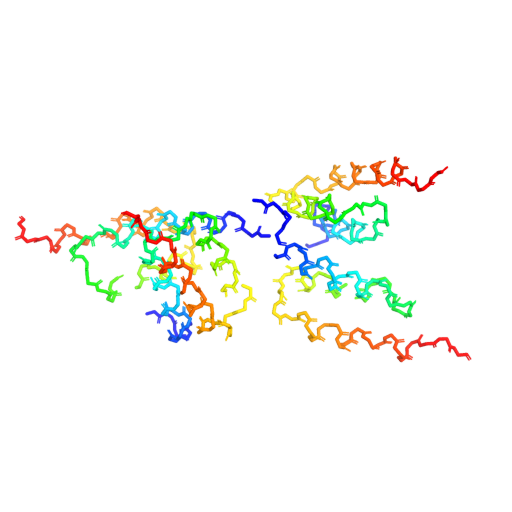 82.80217 1.000 10.93761 26 GLN D O 1
ATOM 3438 N N . ALA D 4 30 ? 40.83514 19.72116 79.72761 1.000 11.28395 29 ALA D N 1
ATOM 3439 C CA . ALA D 4 30 ? 40.78156 18.27592 79.70791 1.000 12.35611 29 ALA D CA 1
ATOM 3440 C C . ALA D 4 30 ? 39.33602 17.73437 79.78263 1.000 11.11847 29 ALA D C 1
ATOM 3441 O O . ALA D 4 30 ? 38.95083 16.83498 79.07528 1.000 12.53307 29 ALA D O 1
ATOM 3448 N N . PHE D 4 31 ? 38.54856 18.30685 80.69238 1.000 10.54667 30 PHE D N 1
ATOM 3449 C CA . PHE D 4 31 ? 37.12592 17.91338 80.76718 1.000 10.86522 30 PHE D CA 1
ATOM 3450 C C . PHE D 4 31 ? 36.40767 18.21014 79.47294 1.000 10.71106 30 PHE D C 1
ATOM 3451 O O . PHE D 4 31 ? 35.60709 17.39759 79.01023 1.000 11.61134 30 PHE D O 1
ATOM 3468 N N . VAL D 4 32 ? 36.65447 19.39719 78.92075 1.000 10.51570 31 VAL D N 1
ATOM 3469 C CA . VAL D 4 32 ? 35.99487 19.75517 77.66548 1.000 11.62904 31 VAL D CA 1
ATOM 3470 C C . VAL D 4 32 ? 36.32832 18.78428 76.53334 1.000 11.66577 31 VAL D C 1
ATOM 3471 O O . VAL D 4 32 ? 35.45371 18.33301 75.77948 1.000 11.31359 31 VAL D O 1
ATOM 3484 N N . MET D 4 33 ? 37.62162 18.45024 76.40719 1.000 11.46943 32 MET D N 1
ATOM 3485 C CA . MET D 4 33 ? 38.00732 17.52452 75.33472 1.000 13.17532 32 MET D CA 1
ATOM 3486 C C . MET D 4 33 ? 37.45243 16.13210 75.57732 1.000 12.12862 32 MET D C 1
ATOM 3487 O O . MET D 4 33 ? 37.16147 15.40339 74.63475 1.000 13.50732 32 MET D O 1
ATOM 3501 N N . SER D 4 34 ? 37.36845 15.68295 76.84089 1.000 12.50920 33 SER D N 1
ATOM 3502 C CA . SER D 4 34 ? 36.72185 14.41213 77.15759 1.000 13.58884 33 SER D CA 1
ATOM 3503 C C . SER D 4 34 ? 35.24457 14.43173 76.75371 1.000 13.99125 33 SER D C 1
ATOM 3504 O O . SER D 4 34 ? 34.72331 13.41942 76.28836 1.000 14.82495 33 SER D O 1
ATOM 3512 N N . LEU D 4 35 ? 34.53217 15.54412 77.01416 1.000 13.55583 34 LEU D N 1
ATOM 3513 C CA . LEU D 4 35 ? 33.14138 15.64458 76.59932 1.000 13.43212 34 LEU D CA 1
ATOM 3514 C C . LEU D 4 35 ? 33.01826 15.57123 75.08406 1.000 13.28386 34 LEU D C 1
ATOM 3515 O O . LEU D 4 35 ? 32.07927 14.99099 74.54785 1.000 14.74055 34 LEU D O 1
ATOM 3531 N N . TRP D 4 36 ? 33.96227 16.24153 74.38459 1.000 12.38168 35 TRP D N 1
ATOM 3532 C CA . TRP D 4 36 ? 33.90887 16.23456 72.92577 1.000 12.94453 35 TRP D CA 1
ATOM 3533 C C . TRP D 4 36 ? 34.13604 14.83804 72.38112 1.000 13.16347 35 TRP D C 1
ATOM 3534 O O . TRP D 4 36 ? 33.45837 14.40999 71.44744 1.000 15.20947 35 TRP D O 1
ATOM 3555 N N . ASP D 4 37 ? 35.10282 14.12973 72.94582 1.000 13.83164 36 ASP D N 1
ATOM 3556 C CA . ASP D 4 37 ? 35.52902 12.81924 72.46571 1.000 14.06520 36 ASP D CA 1
ATOM 3557 C C . ASP D 4 37 ? 34.52542 11.73427 72.84210 1.000 15.85835 36 ASP D C 1
ATOM 3558 O O . ASP D 4 37 ? 34.37978 10.76387 72.08557 1.000 19.57747 36 ASP D O 1
ATOM 3567 N N . ASP D 4 38 ? 33.81802 11.85984 73.96607 1.000 16.07513 37 ASP D N 1
ATOM 3568 C CA . ASP D 4 38 ? 32.86183 10.84662 74.39779 1.000 18.52300 37 ASP D CA 1
ATOM 3569 C C . ASP D 4 38 ? 31.72231 11.46980 75.17699 1.000 16.41134 37 ASP D C 1
ATOM 3570 O O . ASP D 4 38 ? 31.68684 11.46233 76.42929 1.000 17.40798 37 ASP D O 1
ATOM 3579 N N . PRO D 4 39 ? 30.73216 11.97158 74.46634 1.000 17.22209 38 PRO D N 1
ATOM 3580 C CA . PRO D 4 39 ? 29.57919 12.59372 75.12416 1.000 18.26517 38 PRO D CA 1
ATOM 3581 C C . PRO D 4 39 ? 28.79020 11.66834 75.99729 1.000 15.51535 38 PRO D C 1
ATOM 3582 O O . PRO D 4 39 ? 28.08924 12.17009 76.88672 1.000 18.09911 38 PRO D O 1
ATOM 3593 N N . SER D 4 40 ? 28.88098 10.34482 75.80899 1.000 16.35207 39 SER D N 1
ATOM 3594 C CA . SER D 4 40 ? 28.12204 9.43007 76.63794 1.000 18.42022 39 SER D CA 1
ATOM 3595 C C . SER D 4 40 ? 28.55239 9.50402 78.09564 1.000 18.78301 39 SER D C 1
ATOM 3596 O O . SER D 4 40 ? 27.78427 9.12081 78.97243 1.000 22.23678 39 SER D O 1
ATOM 3604 N N . GLN D 4 41 ? 29.74186 10.02937 78.37956 1.000 18.07052 40 GLN D N 1
ATOM 3605 C CA . GLN D 4 41 ? 30.20002 10.11872 79.76025 1.000 16.67242 40 GLN D CA 1
ATOM 3606 C C . GLN D 4 41 ? 29.90275 11.47428 80.40243 1.000 17.66964 40 GLN D C 1
ATOM 3607 O O . GLN D 4 41 ? 30.40581 11.77578 81.49143 1.000 18.02891 40 GLN D O 1
ATOM 3621 N N . SER D 4 42 ? 29.06049 12.27777 79.79899 1.000 17.02555 41 SER D N 1
ATOM 3622 C CA A SER D 4 42 ? 28.86430 13.65091 80.24660 0.632 16.09734 41 SER D CA 1
ATOM 3623 C CA B SER D 4 42 ? 28.84543 13.65373 80.23928 0.368 16.93990 41 SER D CA 1
ATOM 3624 C C . SER D 4 42 ? 28.41638 13.75728 81.71002 1.000 16.67869 41 SER D C 1
ATOM 3625 O O . SER D 4 42 ? 28.95875 14.58908 82.47343 1.000 17.09336 41 SER D O 1
ATOM 3640 N N . ALA D 4 43 ? 27.42611 12.95239 82.13455 1.000 17.99227 42 ALA D N 1
ATOM 3641 C CA . ALA D 4 43 ? 26.91578 13.10812 83.49644 1.000 18.94461 42 ALA D CA 1
ATOM 3642 C C . ALA D 4 43 ? 28.06048 12.85412 84.49034 1.000 17.82265 42 ALA D C 1
ATOM 3643 O O . ALA D 4 43 ? 28.21773 13.55734 85.52109 1.000 17.85282 42 ALA D O 1
ATOM 3650 N N . ASN D 4 44 ? 28.85995 11.82173 84.23130 1.000 18.06433 43 ASN D N 1
ATOM 3651 C CA . ASN D 4 44 ? 29.90691 11.44446 85.16000 1.000 16.61655 43 ASN D CA 1
ATOM 3652 C C . ASN D 4 44 ? 31.04242 12.45069 85.12488 1.000 13.68002 43 ASN D C 1
ATOM 3653 O O . ASN D 4 44 ? 31.59847 12.78792 86.18021 1.000 15.00949 43 ASN D O 1
ATOM 3664 N N . LEU D 4 45 ? 31.38254 12.97775 83.93954 1.000 13.89159 44 LEU D N 1
ATOM 3665 C CA . LEU D 4 45 ? 32.42939 13.99755 83.83251 1.000 13.26253 44 LEU D CA 1
ATOM 3666 C C . LEU D 4 45 ? 32.00462 15.25056 84.58583 1.000 13.58018 44 LEU D C 1
ATOM 3667 O O . LEU D 4 45 ? 32.81886 15.87632 85.30595 1.000 12.86687 44 LEU D O 1
ATOM 3683 N N . LEU D 4 46 ? 30.75688 15.64790 84.43968 1.000 12.91547 45 LEU D N 1
ATOM 3684 C CA . LEU D 4 46 ? 30.29253 16.84457 85.09545 1.000 13.54963 45 LEU D CA 1
ATOM 3685 C C . LEU D 4 46 ? 30.31071 16.65369 86.61521 1.000 11.85364 45 LEU D C 1
ATOM 3686 O O . LEU D 4 46 ? 30.67214 17.57015 87.35180 1.000 12.99532 45 LEU D O 1
ATOM 3702 N N . ALA D 4 47 ? 29.89358 15.49479 87.09209 1.000 13.87828 46 ALA D N 1
ATOM 3703 C CA . ALA D 4 47 ? 29.92460 15.25154 88.54919 1.000 13.97123 46 ALA D CA 1
ATOM 3704 C C . ALA D 4 47 ? 31.36066 15.28189 89.06094 1.000 14.08867 46 ALA D C 1
ATOM 3705 O O . ALA D 4 47 ? 31.61920 15.82368 90.14979 1.000 13.72725 46 ALA D O 1
ATOM 3712 N N . GLU D 4 48 ? 32.29835 14.68076 88.32044 1.000 13.09022 47 GLU D N 1
ATOM 3713 C CA . GLU D 4 48 ? 33.69697 14.70804 88.68697 1.000 13.11326 47 GLU D CA 1
ATOM 3714 C C . GLU D 4 48 ? 34.22374 16.12861 88.73366 1.000 12.01334 47 GLU D C 1
ATOM 3715 O O . GLU D 4 48 ? 34.96115 16.50483 89.64765 1.000 12.56659 47 GLU D O 1
ATOM 3727 N N . ALA D 4 49 ? 33.91647 16.92583 87.72225 1.000 11.14763 48 ALA D N 1
ATOM 3728 C CA . ALA D 4 49 ? 34.37779 18.29164 87.69790 1.000 10.68620 48 ALA D CA 1
ATOM 3729 C C . ALA D 4 49 ? 33.85076 19.11142 88.84717 1.000 10.56050 48 ALA D C 1
ATOM 3730 O O . ALA D 4 49 ? 34.54939 19.93503 89.40463 1.000 10.52634 48 ALA D O 1
ATOM 3803 N N . LEU D 4 52 ? 35.79501 18.28454 91.95292 1.000 10.69829 51 LEU D N 1
ATOM 3804 C CA . LEU D 4 52 ? 37.13587 18.84451 91.89904 1.000 10.35205 51 LEU D CA 1
ATOM 3805 C C . LEU D 4 52 ? 37.07429 20.35097 92.16164 1.000 10.22072 51 LEU D C 1
ATOM 3806 O O . LEU D 4 52 ? 37.92253 20.95234 92.82050 1.000 10.47780 51 LEU D O 1
ATOM 3822 N N . ASN D 4 53 ? 36.04186 20.99895 91.60690 1.000 10.18854 52 ASN D N 1
ATOM 3823 C CA . ASN D 4 53 ? 35.82767 22.41285 91.84222 1.000 10.36624 52 ASN D CA 1
ATOM 3824 C C . ASN D 4 53 ? 35.68262 22.69230 93.34303 1.000 11.06376 52 ASN D C 1
ATOM 3825 O O . ASN D 4 53 ? 36.25468 23.63195 93.88053 1.000 12.18563 52 ASN D O 1
ATOM 3836 N N . ASP D 4 54 ? 34.88162 21.87429 94.00916 1.000 11.35349 53 ASP D N 1
ATOM 3837 C CA . ASP D 4 54 ? 34.70550 22.05285 95.47231 1.000 10.95709 53 ASP D CA 1
ATOM 3838 C C . ASP D 4 54 ? 36.00469 21.77831 96.22394 1.000 11.15930 53 ASP D C 1
ATOM 3839 O O . ASP D 4 54 ? 36.33004 22.47178 97.20185 1.000 11.81995 53 ASP D O 1
ATOM 3848 N N . ALA D 4 55 ? 36.75407 20.78124 95.77394 1.000 10.44293 54 ALA D N 1
ATOM 3849 C CA . ALA D 4 55 ? 38.02056 20.47983 96.42899 1.000 11.05498 54 ALA D CA 1
ATOM 3850 C C . ALA D 4 55 ? 39.02221 21.59651 96.31837 1.000 10.62233 54 ALA D C 1
ATOM 3851 O O . ALA D 4 55 ? 39.90622 21.71642 97.18516 1.000 11.54226 54 ALA D O 1
ATOM 3858 N N . GLN D 4 56 ? 38.91377 22.43605 95.28528 1.000 10.59306 55 GLN D N 1
ATOM 3859 C CA . GLN D 4 56 ? 39.79805 23.55731 95.10205 1.000 10.50802 55 GLN D CA 1
ATOM 3860 C C . GLN D 4 56 ? 39.19570 24.87719 95.52463 1.000 11.33905 55 GLN D C 1
ATOM 3861 O O . GLN D 4 56 ? 39.75709 25.92622 95.18320 1.000 12.70196 55 GLN D O 1
ATOM 3875 N N . ALA D 4 57 ? 38.09721 24.87461 96.27601 1.000 11.77891 56 ALA D N 1
ATOM 3876 C CA . ALA D 4 57 ? 37.49114 26.11590 96.68462 1.000 13.00523 56 ALA D CA 1
ATOM 3877 C C . ALA D 4 57 ? 38.37554 26.84389 97.68245 1.000 12.82351 56 ALA D C 1
ATOM 3878 O O . ALA D 4 57 ? 39.10497 26.23520 98.44515 1.000 14.62402 56 ALA D O 1
ATOM 3885 N N . PRO D 4 58 ? 38.27031 28.16750 97.76075 1.000 13.73430 57 PRO D N 1
ATOM 3886 C CA . PRO D 4 58 ? 39.09001 28.89624 98.73143 1.000 16.85234 57 PRO D CA 1
ATOM 3887 C C . PRO D 4 58 ? 38.65544 28.63271 100.16011 1.000 20.80795 57 PRO D C 1
ATOM 3888 O O . PRO D 4 58 ? 39.46589 28.79727 101.08801 1.000 26.77961 57 PRO D O 1
ATOM 3899 N N . LYS D 4 59 ? 37.39509 28.29069 100.36388 1.000 21.25909 58 LYS D N 1
ATOM 3900 C CA . LYS D 4 59 ? 36.84951 28.15301 101.70217 1.000 32.63774 58 LYS D CA 1
ATOM 3901 C C . LYS D 4 59 ? 36.04179 26.85778 101.70584 1.000 35.09920 58 LYS D C 1
ATOM 3902 O O . LYS D 4 59 ? 35.89962 26.23736 102.71312 1.000 35.64647 58 LYS D O 1
#

InterPro domains:
  IPR003132 Protein A, Ig-binding domain [PF02216] (37-88)
  IPR003132 Protein A, Ig-binding domain [PF02216] (97-149)
  IPR003132 Protein A, Ig-binding domain [PF02216] (155-207)
  IPR003132 Protein A, Ig-binding domain [PF02216] (213-265)
  IPR003132 Protein A, Ig-binding domain [PF02216] (271-323)
  IPR005038 Octapeptide repeat [PF03373] (326-333)
  IPR005038 Octapeptide repeat [PF03373] (334-341)
  IPR005038 Octapeptide repeat [PF03373] (342-349)
  IPR005038 Octapeptide repeat [PF03373] (350-357)
  IPR005038 Octapeptide repeat [PF03373] (358-365)
  IPR005038 Octapeptide repeat [PF03373] (366-373)
  IPR005038 Octapeptide repeat [PF03373] (374-381)
  IPR005038 Octapeptide repeat [PF03373] (382-389)
  IPR005038 Octapeptide repeat [PF03373] (390-397)
  IPR005038 Octapeptide repeat [PF03373] (398-405)
  IPR005038 Octapeptide repeat [PF03373] (406-413)
  IPR005038 Octapeptide repeat [PF03373] (414-421)
  IPR005877 YSIRK Gram-positive signal peptide [PF04650] (2-26)
  IPR005877 YSIRK Gram-positive signal peptide [TIGR01168] (3-36)
  IPR009063 Immunoglobulin/albumin-binding domain superfamily [SSF46997] (38-92)

Organism: Staphylococcus aureus (strain NCTC 8325 / PS 47) (NCBI:txid93061)

Secondary structure (DSSP, 8-state):
--SHHHHHHHHHHHHHHH-TT--HHHHHHHHHH---GGGHHHHHHHHHHHHHHTS--/-----HHHHHHHHHHHHT-TTS-S---HHHHHHH-GGGHHHHHHHH--TTTT---/-----HHHHHHHHHHHH-TT--HHHHHHHHHH---GGGHHHHHHH--HHHHT---/--HHHHHHHHHHHHHHHT-TTS-S---HHHHHHH-GGGHHHHHHH--TTTT---